Protein AF-A0A803MCP6-F1 (afdb_monomer)

pLDDT: mean 71.34, std 15.62, range [31.27, 94.31]

Radius of gyration: 22.5 Å; Cα contacts (8 Å, |Δi|>4): 271; chains: 1; bounding box: 56×43×60 Å

Secondary structure (DSSP, 8-state):
----PPEEEEE---SS-HHHHHHHHHHHHHHHHH-TTEEEEEEE---TTS-HHHHHHHHHHHHHHHTTSSEEEEEPPPPSSPPPTT--HHHHHHHHHHHHHHHHHHHHHHHHHHHHHHHHHHHHHHH---EEEE-PPP----TT-PPP--S-TTGGGS-TTHHHHHTTTEEEES---HHHHHTSTT---EEE---HHHHHHHHHHTPPEEE---SHHHHHHHHIIIIIS--EEE----S--TTS--------

Structure (mmCIF, N/CA/C/O backbone):
data_AF-A0A803MCP6-F1
#
_entry.id   AF-A0A803MCP6-F1
#
loop_
_atom_site.group_PDB
_atom_site.id
_atom_site.type_symbol
_atom_site.label_atom_id
_atom_site.label_alt_id
_atom_site.label_comp_id
_atom_site.label_asym_id
_atom_site.label_entity_id
_atom_site.label_seq_id
_atom_site.pdbx_PDB_ins_code
_atom_site.Cartn_x
_atom_site.Cartn_y
_atom_site.Cartn_z
_atom_site.occupancy
_atom_site.B_iso_or_equiv
_atom_site.auth_seq_id
_atom_site.auth_comp_id
_atom_site.auth_asym_id
_atom_site.auth_atom_id
_atom_site.pdbx_PDB_model_num
ATOM 1 N N . MET A 1 1 ? 5.406 26.349 4.931 1.00 31.27 1 MET A N 1
ATOM 2 C CA . MET A 1 1 ? 6.592 25.899 4.172 1.00 31.27 1 MET A CA 1
ATOM 3 C C . MET A 1 1 ? 6.081 25.165 2.944 1.00 31.27 1 MET A C 1
ATOM 5 O O . MET A 1 1 ? 5.258 24.275 3.104 1.00 31.27 1 MET A O 1
ATOM 9 N N . SER A 1 2 ? 6.423 25.624 1.739 1.00 32.69 2 SER A N 1
ATOM 10 C CA . SER A 1 2 ? 5.926 25.041 0.487 1.00 32.69 2 SER A CA 1
ATOM 11 C C . SER A 1 2 ? 6.489 23.633 0.316 1.00 32.69 2 SER A C 1
ATOM 13 O O . SER A 1 2 ? 7.705 23.465 0.298 1.00 32.69 2 SER A O 1
ATOM 15 N N . ASN A 1 3 ? 5.613 22.638 0.205 1.00 35.81 3 ASN A N 1
ATOM 16 C CA . ASN A 1 3 ? 5.977 21.271 -0.144 1.00 35.81 3 ASN A CA 1
ATOM 17 C C . ASN A 1 3 ? 6.466 21.283 -1.602 1.00 35.81 3 ASN A C 1
ATOM 19 O O . ASN A 1 3 ? 5.652 21.318 -2.525 1.00 35.81 3 ASN A O 1
ATOM 23 N N . THR A 1 4 ? 7.774 21.421 -1.831 1.00 44.38 4 THR A N 1
ATOM 24 C CA . THR A 1 4 ? 8.299 21.597 -3.189 1.00 44.38 4 THR A CA 1
ATOM 25 C C . THR A 1 4 ? 8.297 20.252 -3.899 1.00 44.38 4 THR A C 1
ATOM 27 O O . THR A 1 4 ? 9.180 19.424 -3.695 1.00 44.38 4 THR A O 1
ATOM 30 N N . GLN A 1 5 ? 7.260 20.031 -4.702 1.00 52.28 5 GLN A N 1
ATOM 31 C CA . GLN A 1 5 ? 7.050 18.816 -5.476 1.00 52.28 5 GLN A CA 1
ATOM 32 C C . GLN A 1 5 ? 8.266 18.563 -6.384 1.00 52.28 5 GLN A C 1
ATOM 34 O O . GLN A 1 5 ? 8.603 19.395 -7.227 1.00 52.28 5 GLN A O 1
ATOM 39 N N . VAL A 1 6 ? 8.954 17.439 -6.179 1.00 64.75 6 VAL A N 1
ATOM 40 C CA . VAL A 1 6 ? 10.065 17.001 -7.032 1.00 64.75 6 VAL A CA 1
ATOM 41 C C . VAL A 1 6 ? 9.461 16.321 -8.257 1.00 64.75 6 VAL A C 1
ATOM 43 O O . VAL A 1 6 ? 8.682 15.381 -8.118 1.00 64.75 6 VAL A O 1
ATOM 46 N N . ALA A 1 7 ? 9.782 16.808 -9.453 1.00 69.19 7 ALA A N 1
ATOM 47 C CA . ALA A 1 7 ? 9.384 16.161 -10.697 1.00 69.19 7 ALA A CA 1
ATOM 48 C C . ALA A 1 7 ? 10.313 14.969 -10.976 1.00 69.19 7 ALA A C 1
ATOM 50 O O . ALA A 1 7 ? 11.535 15.122 -10.925 1.00 69.19 7 ALA A O 1
ATOM 51 N N . GLU A 1 8 ? 9.746 13.802 -11.289 1.00 77.38 8 GLU A N 1
ATOM 52 C CA . GLU A 1 8 ? 10.512 12.625 -11.710 1.00 77.38 8 GLU A CA 1
ATOM 53 C C . GLU A 1 8 ? 10.524 12.533 -13.241 1.00 77.38 8 GLU A C 1
ATOM 55 O O . GLU A 1 8 ? 9.480 12.431 -13.885 1.00 77.38 8 GLU A O 1
ATOM 60 N N . LEU A 1 9 ? 11.720 12.590 -13.827 1.00 81.38 9 LEU A N 1
ATOM 61 C CA . LEU A 1 9 ? 11.945 12.454 -15.263 1.00 81.38 9 LEU A CA 1
ATOM 62 C C . LEU A 1 9 ? 12.390 11.022 -15.575 1.00 81.38 9 LEU A C 1
ATOM 64 O O . LEU A 1 9 ? 13.305 10.508 -14.930 1.00 81.38 9 LEU A O 1
ATOM 68 N N . VAL A 1 10 ? 11.767 10.374 -16.560 1.00 78.44 10 VAL A N 1
ATOM 69 C CA . VAL A 1 10 ? 12.070 8.977 -16.904 1.00 78.44 10 VAL A CA 1
ATOM 70 C C . VAL A 1 10 ? 12.882 8.932 -18.191 1.00 78.44 10 VAL A C 1
ATOM 72 O O . VAL A 1 10 ? 12.411 9.332 -19.247 1.00 78.44 10 VAL A O 1
ATOM 75 N N . PHE A 1 11 ? 14.106 8.425 -18.111 1.00 81.44 11 PHE A N 1
ATOM 76 C CA . PHE A 1 11 ? 14.970 8.192 -19.261 1.00 81.44 11 PHE A CA 1
ATOM 77 C C . PHE A 1 11 ? 14.861 6.738 -19.708 1.00 81.44 11 PHE A C 1
ATOM 79 O O . PHE A 1 11 ? 15.078 5.817 -18.921 1.00 81.44 11 PHE A O 1
ATOM 86 N N . VAL A 1 12 ? 14.595 6.541 -20.999 1.00 74.12 12 VAL A N 1
ATOM 87 C CA . VAL A 1 12 ? 14.625 5.228 -21.656 1.00 74.12 12 VAL A CA 1
ATOM 88 C C . VAL A 1 12 ? 15.742 5.243 -22.703 1.00 74.12 12 VAL A C 1
ATOM 90 O O . VAL A 1 12 ? 15.483 5.501 -23.880 1.00 74.12 12 VAL A O 1
ATOM 93 N N . PRO A 1 13 ? 17.012 5.061 -22.295 1.00 70.56 13 PRO A N 1
ATOM 94 C CA . PRO A 1 13 ? 18.119 5.015 -23.238 1.00 70.56 13 PRO A CA 1
ATOM 95 C C . PRO A 1 13 ? 17.922 3.859 -24.222 1.00 70.56 13 PRO A C 1
ATOM 97 O O . PRO A 1 13 ? 17.575 2.742 -23.834 1.00 70.56 13 PRO A O 1
ATOM 100 N N . ALA A 1 14 ? 18.150 4.131 -25.508 1.00 62.38 14 ALA A N 1
ATOM 101 C CA . ALA A 1 14 ? 18.046 3.111 -26.540 1.00 62.38 14 ALA A CA 1
ATOM 102 C C . ALA A 1 14 ? 19.015 1.944 -26.247 1.00 62.38 14 ALA A C 1
ATOM 104 O O . ALA A 1 14 ? 20.159 2.189 -25.856 1.00 62.38 14 ALA A O 1
ATOM 105 N N . PRO A 1 15 ? 18.598 0.685 -26.474 1.00 55.12 15 PRO A N 1
ATOM 106 C CA . PRO A 1 15 ? 19.362 -0.506 -26.091 1.00 55.12 15 PRO A CA 1
ATOM 107 C C . PRO A 1 15 ? 20.624 -0.746 -26.941 1.00 55.12 15 PRO A C 1
ATOM 109 O O . PRO A 1 15 ? 21.369 -1.694 -26.697 1.00 55.12 15 PRO A O 1
ATOM 112 N N . SER A 1 16 ? 20.884 0.087 -27.949 1.00 50.72 16 SER A N 1
ATOM 113 C CA . SER A 1 16 ? 22.040 -0.035 -28.835 1.00 50.72 16 SER A CA 1
ATOM 114 C C . SER A 1 16 ? 23.303 0.555 -28.206 1.00 50.72 16 SER A C 1
ATOM 116 O O . SER A 1 16 ? 23.534 1.753 -28.292 1.00 50.72 16 SER A O 1
ATOM 118 N N . PHE A 1 17 ? 24.145 -0.327 -27.659 1.00 54.09 17 PHE A N 1
ATOM 119 C CA . PHE A 1 17 ? 25.542 -0.100 -27.266 1.00 54.09 17 PHE A CA 1
ATOM 120 C C . PHE A 1 17 ? 25.795 1.000 -26.207 1.00 54.09 17 PHE A C 1
ATOM 122 O O . PHE A 1 17 ? 25.030 1.935 -25.986 1.00 54.09 17 PHE A O 1
ATOM 129 N N . LEU A 1 18 ? 26.939 0.893 -25.522 1.00 59.78 18 LEU A N 1
ATOM 130 C CA . LEU A 1 18 ? 27.394 1.823 -24.471 1.00 59.78 18 LEU A CA 1
ATOM 131 C C . LEU A 1 18 ? 27.390 3.309 -24.891 1.00 59.78 18 LEU A C 1
ATOM 133 O O . LEU A 1 18 ? 27.394 4.189 -24.026 1.00 59.78 18 LEU A O 1
ATOM 137 N N . SER A 1 19 ? 27.362 3.587 -26.199 1.00 58.16 19 SER A N 1
ATOM 138 C CA . SER A 1 19 ? 27.398 4.921 -26.801 1.00 58.16 19 SER A CA 1
ATOM 139 C C . SER A 1 19 ? 26.243 5.831 -26.389 1.00 58.16 19 SER A C 1
ATOM 141 O O . SER A 1 19 ? 26.438 7.041 -26.362 1.00 58.16 19 SER A O 1
ATOM 143 N N . HIS A 1 20 ? 25.068 5.295 -26.046 1.00 62.84 20 HIS A N 1
ATOM 144 C CA . HIS A 1 20 ? 23.921 6.115 -25.625 1.00 62.84 20 HIS A CA 1
ATOM 145 C C . HIS A 1 20 ? 23.676 6.089 -24.115 1.00 62.84 20 HIS A C 1
ATOM 147 O O . HIS A 1 20 ? 23.097 7.026 -23.568 1.00 62.84 20 HIS A O 1
ATOM 153 N N . PHE A 1 21 ? 24.172 5.062 -23.426 1.00 72.56 21 PHE A N 1
ATOM 154 C CA . PHE A 1 21 ? 23.954 4.893 -21.993 1.00 72.56 21 PHE A CA 1
ATOM 155 C C . PHE A 1 21 ? 24.803 5.853 -21.148 1.00 72.56 21 PHE A C 1
ATOM 157 O O . PHE A 1 21 ? 24.283 6.532 -20.264 1.00 72.56 21 PHE A O 1
ATOM 164 N N . VAL A 1 22 ? 26.103 5.968 -21.449 1.00 74.06 22 VAL A N 1
ATOM 165 C CA . VAL A 1 22 ? 27.006 6.861 -20.699 1.00 74.06 22 VAL A CA 1
ATOM 166 C C . VAL A 1 22 ? 26.590 8.332 -20.830 1.00 74.06 22 VAL A C 1
ATOM 168 O O . VAL A 1 22 ? 26.474 8.993 -19.797 1.00 74.06 22 VAL A O 1
ATOM 171 N N . PRO A 1 23 ? 26.280 8.861 -22.033 1.00 73.56 23 PRO A N 1
ATOM 172 C CA . PRO A 1 23 ? 25.795 10.234 -22.154 1.00 73.56 23 PRO A CA 1
ATOM 173 C C . PRO A 1 23 ? 24.470 10.479 -21.427 1.00 73.56 23 PRO A C 1
ATOM 175 O O . PRO A 1 23 ? 24.303 11.545 -20.840 1.00 73.56 23 PRO A O 1
ATOM 178 N N . ALA A 1 24 ? 23.549 9.507 -21.419 1.00 72.50 24 ALA A N 1
ATOM 179 C CA . ALA A 1 24 ? 22.290 9.625 -20.685 1.00 72.50 24 ALA A CA 1
ATOM 180 C C . ALA A 1 24 ? 22.524 9.755 -19.171 1.00 72.50 24 ALA A C 1
ATOM 182 O O . ALA A 1 24 ? 21.916 10.612 -18.532 1.00 72.50 24 ALA A O 1
ATOM 183 N N . ILE A 1 25 ? 23.452 8.971 -18.607 1.00 79.12 25 ILE A N 1
ATOM 184 C CA . ILE A 1 25 ? 23.844 9.081 -17.194 1.00 79.12 25 ILE A CA 1
ATOM 185 C C . ILE A 1 25 ? 24.500 10.432 -16.902 1.00 79.12 25 ILE A C 1
ATOM 187 O O . ILE A 1 25 ? 24.134 11.086 -15.928 1.00 79.12 25 ILE A O 1
ATOM 191 N N . GLU A 1 26 ? 25.463 10.868 -17.716 1.00 80.38 26 GLU A N 1
ATOM 192 C CA . GLU A 1 26 ? 26.162 12.137 -17.473 1.00 80.38 26 GLU A CA 1
ATOM 193 C C . GLU A 1 26 ? 25.218 13.339 -17.603 1.00 80.38 26 GLU A C 1
ATOM 195 O O . GLU A 1 26 ? 25.256 14.258 -16.781 1.00 80.38 26 GLU A O 1
ATOM 200 N N . LEU A 1 27 ? 24.283 13.299 -18.555 1.00 77.19 27 LEU A N 1
ATOM 201 C CA . LEU A 1 27 ? 23.211 14.285 -18.643 1.00 77.19 27 LEU A CA 1
ATOM 202 C C . LEU A 1 27 ? 22.312 14.244 -17.400 1.00 77.19 27 LEU A C 1
ATOM 204 O O . LEU A 1 27 ? 22.015 15.294 -16.828 1.00 77.19 27 LEU A O 1
ATOM 208 N N . ALA A 1 28 ? 21.916 13.054 -16.944 1.00 78.06 28 ALA A N 1
ATOM 209 C CA . ALA A 1 28 ? 21.084 12.905 -15.758 1.00 78.06 28 ALA A CA 1
ATOM 210 C C . ALA A 1 28 ? 21.774 13.446 -14.491 1.00 78.06 28 ALA A C 1
ATOM 212 O O . ALA A 1 28 ? 21.157 14.162 -13.695 1.00 78.06 28 ALA A O 1
ATOM 213 N N . LYS A 1 29 ? 23.081 13.200 -14.334 1.00 81.94 29 LYS A N 1
ATOM 214 C CA . LYS A 1 29 ? 23.905 13.788 -13.265 1.00 81.94 29 LYS A CA 1
ATOM 215 C C . LYS A 1 29 ? 23.933 15.313 -13.348 1.00 81.94 29 LYS A C 1
ATOM 217 O O . LYS A 1 29 ? 23.787 15.987 -12.332 1.00 81.94 29 LYS A O 1
ATOM 222 N N . LEU A 1 30 ? 24.090 15.882 -14.545 1.00 78.62 30 LEU A N 1
ATOM 223 C CA . LEU A 1 30 ? 24.097 17.336 -14.730 1.00 78.62 30 LEU A CA 1
ATOM 224 C C . LEU A 1 30 ? 22.740 17.972 -14.406 1.00 78.62 30 LEU A C 1
ATOM 226 O O . LEU A 1 30 ? 22.707 19.002 -13.731 1.00 78.62 30 LEU A O 1
ATOM 230 N N . ILE A 1 31 ? 21.634 17.373 -14.859 1.00 76.44 31 ILE A N 1
ATOM 231 C CA . ILE A 1 31 ? 20.274 17.869 -14.593 1.00 76.44 31 ILE A CA 1
ATOM 232 C C . ILE A 1 31 ? 19.984 17.825 -13.095 1.00 76.44 31 ILE A C 1
ATOM 234 O O . ILE A 1 31 ? 19.593 18.842 -12.520 1.00 76.44 31 ILE A O 1
ATOM 238 N N . THR A 1 32 ? 20.231 16.682 -12.449 1.00 82.44 32 THR A N 1
ATOM 239 C CA . THR A 1 32 ? 20.016 16.543 -11.005 1.00 82.44 32 THR A CA 1
ATOM 240 C C . THR A 1 32 ? 20.917 17.511 -10.235 1.00 82.44 32 THR A C 1
ATOM 242 O O . THR A 1 32 ? 20.424 18.245 -9.383 1.00 82.44 32 THR A O 1
ATOM 245 N N . LYS A 1 33 ? 22.201 17.659 -10.585 1.00 83.00 33 LYS A N 1
ATOM 246 C CA . LYS A 1 33 ? 23.100 18.634 -9.937 1.00 83.00 33 LYS A CA 1
ATOM 247 C C . LYS A 1 33 ? 22.626 20.088 -10.074 1.00 83.00 33 LYS A C 1
ATOM 249 O O . LYS A 1 33 ? 22.789 20.863 -9.135 1.00 83.00 33 LYS A O 1
ATOM 254 N N . ARG A 1 34 ? 22.060 20.469 -11.224 1.00 78.75 34 ARG A N 1
ATOM 255 C CA . ARG A 1 34 ? 21.612 21.847 -11.504 1.00 78.75 34 ARG A CA 1
ATOM 256 C C . ARG A 1 34 ? 20.235 22.174 -10.939 1.00 78.75 34 ARG A C 1
ATOM 258 O O . ARG A 1 34 ? 19.972 23.341 -10.668 1.00 78.75 34 ARG A O 1
ATOM 265 N N . ASN A 1 35 ? 19.366 21.181 -10.774 1.00 77.94 35 ASN A N 1
ATOM 266 C CA . ASN A 1 35 ? 18.010 21.392 -10.288 1.00 77.94 35 ASN A CA 1
ATOM 267 C C . ASN A 1 35 ? 17.689 20.435 -9.137 1.00 77.94 35 ASN A C 1
ATOM 269 O O . ASN A 1 35 ? 17.590 19.224 -9.327 1.00 77.94 35 ASN A O 1
ATOM 273 N N . GLN A 1 36 ? 17.500 20.994 -7.940 1.00 78.88 36 GLN A N 1
ATOM 274 C CA . GLN A 1 36 ? 17.170 20.237 -6.727 1.00 78.88 36 GLN A CA 1
ATOM 275 C C . GLN A 1 36 ? 15.739 19.673 -6.737 1.00 78.88 36 GLN A C 1
ATOM 277 O O . GLN A 1 36 ? 15.436 18.776 -5.960 1.00 78.88 36 GLN A O 1
ATOM 282 N N . HIS A 1 37 ? 14.877 20.153 -7.637 1.00 75.81 37 HIS A N 1
ATOM 283 C CA . HIS A 1 37 ? 13.485 19.717 -7.769 1.00 75.81 37 HIS A CA 1
ATOM 284 C C . HIS A 1 37 ? 13.277 18.670 -8.865 1.00 75.81 37 HIS A C 1
ATOM 286 O O . HIS A 1 37 ? 12.136 18.396 -9.225 1.00 75.81 37 HIS A O 1
ATOM 292 N N . ILE A 1 38 ? 14.351 18.093 -9.410 1.00 77.75 38 ILE A N 1
ATOM 293 C CA . ILE A 1 38 ? 14.264 17.014 -10.396 1.00 77.75 38 ILE A CA 1
ATOM 294 C C . ILE A 1 38 ? 14.957 15.767 -9.843 1.00 77.75 38 ILE A C 1
ATOM 296 O O . ILE A 1 38 ? 16.125 15.822 -9.439 1.00 77.75 38 ILE A O 1
ATOM 300 N N . SER A 1 39 ? 14.238 14.648 -9.842 1.00 83.62 39 SER A N 1
ATOM 301 C CA . SER A 1 39 ? 14.798 13.299 -9.750 1.00 83.62 39 SER A CA 1
ATOM 302 C C . SER A 1 39 ? 14.724 12.630 -11.120 1.00 83.62 39 SER A C 1
ATOM 304 O O . SER A 1 39 ? 13.922 13.016 -11.972 1.00 83.62 39 SER A O 1
ATOM 306 N N . ILE A 1 40 ? 15.598 11.656 -11.365 1.00 83.12 40 ILE A N 1
ATOM 307 C CA . ILE A 1 40 ? 15.632 10.945 -12.644 1.00 83.12 40 ILE A CA 1
ATOM 308 C C . ILE A 1 40 ? 15.605 9.439 -12.398 1.00 83.12 40 ILE A C 1
ATOM 310 O O . ILE A 1 40 ? 16.383 8.917 -11.597 1.00 83.12 40 ILE A O 1
ATOM 314 N N . LEU A 1 41 ? 14.719 8.749 -13.114 1.00 83.88 41 LEU A N 1
ATOM 315 C CA . LEU A 1 41 ? 14.692 7.297 -13.242 1.00 83.88 41 LEU A CA 1
ATOM 316 C C . LEU A 1 41 ? 15.264 6.911 -14.606 1.00 83.88 41 LEU A C 1
ATOM 318 O O . LEU A 1 41 ? 14.756 7.358 -15.627 1.00 83.88 41 LEU A O 1
ATOM 322 N N . ILE A 1 42 ? 16.273 6.048 -14.641 1.00 84.19 42 ILE A N 1
ATOM 323 C CA . ILE A 1 42 ? 16.796 5.470 -15.881 1.00 84.19 42 ILE A CA 1
ATOM 324 C C . ILE A 1 42 ? 16.309 4.021 -15.984 1.00 84.19 42 ILE A C 1
ATOM 326 O O . ILE A 1 42 ? 16.652 3.184 -15.145 1.00 84.19 42 ILE A O 1
ATOM 330 N N . LEU A 1 43 ? 15.508 3.720 -17.010 1.00 82.12 43 LEU A N 1
ATOM 331 C CA . LEU A 1 43 ? 15.074 2.357 -17.311 1.00 82.12 43 LEU A CA 1
ATOM 332 C C . LEU A 1 43 ? 16.165 1.622 -18.091 1.00 82.12 43 LEU A C 1
ATOM 334 O O . LEU A 1 43 ? 16.605 2.075 -19.146 1.00 82.12 43 LEU A O 1
ATOM 338 N N . ILE A 1 44 ? 16.586 0.470 -17.581 1.00 79.50 44 ILE A N 1
ATOM 339 C CA . ILE A 1 44 ? 17.564 -0.395 -18.235 1.00 79.50 44 ILE A CA 1
ATOM 340 C C . ILE A 1 44 ? 16.791 -1.505 -18.942 1.00 79.50 44 ILE A C 1
ATOM 342 O O . ILE A 1 44 ? 16.163 -2.35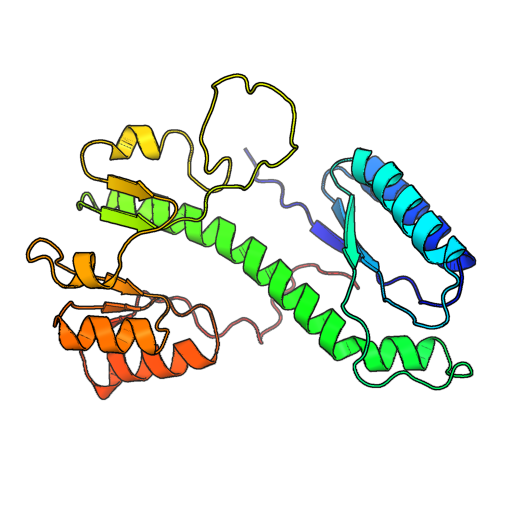0 -18.303 1.00 79.50 44 ILE A O 1
ATOM 346 N N . LEU A 1 45 ? 16.823 -1.486 -20.271 1.00 74.94 45 LEU A N 1
ATOM 347 C CA . LEU A 1 45 ? 16.246 -2.539 -21.100 1.00 74.94 45 LEU A CA 1
ATOM 348 C C . LEU A 1 45 ? 17.232 -3.708 -21.159 1.00 74.94 45 LEU A C 1
ATOM 350 O O . LEU A 1 45 ? 18.360 -3.534 -21.629 1.00 74.94 45 LEU A O 1
ATOM 354 N N . ASP A 1 46 ? 16.829 -4.889 -20.687 1.00 67.50 46 ASP A N 1
ATOM 355 C CA . ASP A 1 46 ? 17.662 -6.079 -20.846 1.00 67.50 46 ASP A CA 1
ATOM 356 C C . ASP A 1 46 ? 17.632 -6.528 -22.315 1.00 67.50 46 ASP A C 1
ATOM 358 O O . ASP A 1 46 ? 16.569 -6.795 -22.880 1.00 67.50 46 ASP A O 1
ATOM 362 N N . ASN A 1 47 ? 18.805 -6.577 -22.949 1.00 62.66 47 ASN A N 1
ATOM 363 C CA . ASN A 1 47 ? 18.965 -7.053 -24.317 1.00 62.66 47 ASN A CA 1
ATOM 364 C C . ASN A 1 47 ? 19.836 -8.321 -24.303 1.00 62.66 47 ASN A C 1
ATOM 366 O O . ASN A 1 47 ? 20.990 -8.252 -23.865 1.00 62.66 47 ASN A O 1
ATOM 370 N N . PRO A 1 48 ? 19.334 -9.468 -24.798 1.00 53.44 48 PRO A N 1
ATOM 371 C CA . PRO A 1 48 ? 20.085 -10.725 -24.850 1.00 53.44 48 PRO A CA 1
ATOM 372 C C . PRO A 1 48 ? 21.380 -10.661 -25.667 1.00 53.44 48 PRO A C 1
ATOM 374 O O . PRO A 1 48 ? 22.270 -11.474 -25.437 1.00 53.44 48 PRO A O 1
ATOM 377 N N . THR A 1 49 ? 21.527 -9.709 -26.596 1.00 53.22 49 THR A N 1
ATOM 378 C CA . THR A 1 49 ? 22.766 -9.552 -27.378 1.00 53.22 49 THR A CA 1
ATOM 379 C C . THR A 1 49 ? 23.853 -8.766 -26.639 1.00 53.22 49 THR A C 1
ATOM 381 O O . THR A 1 49 ? 24.951 -8.590 -27.170 1.00 53.22 49 THR A O 1
ATOM 384 N N . ASN A 1 50 ? 23.578 -8.262 -25.431 1.00 56.56 50 ASN A N 1
ATOM 385 C CA . ASN A 1 50 ? 24.570 -7.545 -24.639 1.00 56.56 50 ASN A CA 1
ATOM 386 C C . ASN A 1 50 ? 25.632 -8.517 -24.122 1.00 56.56 50 ASN A C 1
ATOM 388 O O . ASN A 1 50 ? 25.337 -9.443 -23.368 1.00 56.56 50 ASN A O 1
ATOM 392 N N . SER A 1 51 ? 26.891 -8.271 -24.491 1.00 57.72 51 SER A N 1
ATOM 393 C CA . SER A 1 51 ? 28.021 -9.020 -23.940 1.00 57.72 51 SER A CA 1
ATOM 394 C C . SER A 1 51 ? 28.063 -8.900 -22.409 1.00 57.72 51 SER A C 1
ATOM 396 O O . SER A 1 51 ? 27.654 -7.882 -21.842 1.00 57.72 51 SER A O 1
ATOM 398 N N . HIS A 1 52 ? 28.616 -9.909 -21.733 1.00 59.81 52 HIS A N 1
ATOM 399 C CA . HIS A 1 52 ? 28.772 -9.921 -20.272 1.00 59.81 52 HIS A CA 1
ATOM 400 C C . HIS A 1 52 ? 29.501 -8.666 -19.741 1.00 59.81 52 HIS A C 1
ATOM 402 O O . HIS A 1 52 ? 29.178 -8.156 -18.669 1.00 59.81 52 HIS A O 1
ATOM 408 N N . ASN A 1 53 ? 30.421 -8.113 -20.540 1.00 60.19 53 ASN A N 1
ATOM 409 C CA . ASN A 1 53 ? 31.162 -6.887 -20.236 1.00 60.19 53 ASN A CA 1
ATOM 410 C C . ASN A 1 53 ? 30.272 -5.635 -20.262 1.00 60.19 53 ASN A C 1
ATOM 412 O O . ASN A 1 53 ? 30.492 -4.695 -19.504 1.00 60.19 53 ASN A O 1
ATOM 416 N N . THR A 1 54 ? 29.250 -5.615 -21.119 1.00 62.16 54 THR A N 1
ATOM 417 C CA . THR A 1 54 ? 28.310 -4.495 -21.238 1.00 62.16 54 THR A CA 1
ATOM 418 C C . THR A 1 54 ? 27.379 -4.428 -20.029 1.00 62.16 54 THR A C 1
ATOM 420 O O . THR A 1 54 ? 27.177 -3.341 -19.495 1.00 62.16 54 THR A O 1
ATOM 423 N N . LYS A 1 55 ? 26.864 -5.574 -19.557 1.00 67.44 55 LYS A N 1
ATOM 424 C CA . LYS A 1 55 ? 26.021 -5.637 -18.348 1.00 67.44 55 LYS A CA 1
ATOM 425 C C . LYS A 1 55 ? 26.789 -5.188 -17.101 1.00 67.44 55 LYS A C 1
ATOM 427 O O . LYS A 1 55 ? 26.342 -4.272 -16.419 1.00 67.44 55 LYS A O 1
ATOM 432 N N . ALA A 1 56 ? 27.987 -5.734 -16.881 1.00 71.38 56 ALA A N 1
ATOM 433 C CA . ALA A 1 56 ? 28.837 -5.360 -15.747 1.00 71.38 56 ALA A CA 1
ATOM 434 C C . ALA A 1 56 ? 29.222 -3.867 -15.758 1.00 71.38 56 ALA A C 1
ATOM 436 O O . ALA A 1 56 ? 29.257 -3.212 -14.717 1.00 71.38 56 ALA A O 1
ATOM 437 N N . PHE A 1 57 ? 29.473 -3.295 -16.941 1.00 71.94 57 PHE A N 1
ATOM 438 C CA . PHE A 1 57 ? 29.754 -1.866 -17.073 1.00 71.94 57 PHE A CA 1
ATOM 439 C C . PHE A 1 57 ? 28.531 -0.996 -16.746 1.00 71.94 57 PHE A C 1
ATOM 441 O O . PHE A 1 57 ? 28.660 0.013 -16.053 1.00 71.94 57 PHE A O 1
ATOM 448 N N . VAL A 1 58 ? 27.345 -1.376 -17.236 1.00 70.69 58 VAL A N 1
ATOM 449 C CA . VAL A 1 58 ? 26.080 -0.690 -16.931 1.00 70.69 58 VAL A CA 1
ATOM 450 C C . VAL A 1 58 ? 25.805 -0.715 -15.428 1.00 70.69 58 VAL A C 1
ATOM 452 O O . VAL A 1 58 ? 25.488 0.328 -14.858 1.00 70.69 58 VAL A O 1
ATOM 455 N N . GLU A 1 59 ? 25.993 -1.862 -14.776 1.00 74.00 59 GLU A N 1
ATOM 456 C CA . GLU A 1 59 ? 25.850 -2.004 -13.324 1.00 74.00 59 GLU A CA 1
ATOM 457 C C . GLU A 1 59 ? 26.844 -1.116 -12.569 1.00 74.00 59 GLU A C 1
ATOM 459 O O . GLU A 1 59 ? 26.425 -0.318 -11.733 1.00 74.00 59 GLU A O 1
ATOM 464 N N . SER A 1 60 ? 28.135 -1.155 -12.924 1.00 78.00 60 SER A N 1
ATOM 465 C CA . SER A 1 60 ? 29.165 -0.291 -12.326 1.00 78.00 60 SER A CA 1
ATOM 466 C C . SER A 1 60 ? 28.810 1.193 -12.444 1.00 78.00 60 SER A C 1
ATOM 468 O O . SER A 1 60 ? 28.856 1.921 -11.452 1.00 78.00 60 SER A O 1
ATOM 470 N N . LYS A 1 61 ? 28.390 1.650 -13.630 1.00 71.56 61 LYS A N 1
ATOM 471 C CA . LYS A 1 61 ? 27.991 3.049 -13.834 1.00 71.56 61 LYS A CA 1
ATOM 472 C C . LYS A 1 61 ? 26.706 3.420 -13.108 1.00 71.56 61 LYS A C 1
ATOM 474 O O . LYS A 1 61 ? 26.574 4.570 -12.693 1.00 71.56 61 LYS A O 1
ATOM 479 N N . SER A 1 62 ? 25.787 2.474 -12.943 1.00 72.06 62 SER A N 1
ATOM 480 C CA . SER A 1 62 ? 24.556 2.682 -12.180 1.00 72.06 62 SER A CA 1
ATOM 481 C C . SER A 1 62 ? 24.865 2.859 -10.693 1.00 72.06 62 SER A C 1
ATOM 483 O O . SER A 1 62 ? 24.402 3.822 -10.090 1.00 72.06 62 SER A O 1
ATOM 485 N N . VAL A 1 63 ? 25.732 2.010 -10.127 1.00 74.81 63 VAL A N 1
ATOM 486 C CA . VAL A 1 63 ? 26.197 2.114 -8.733 1.00 74.81 63 VAL A CA 1
ATOM 487 C C . VAL A 1 63 ? 26.921 3.441 -8.490 1.00 74.81 63 VAL A C 1
ATOM 489 O O . VAL A 1 63 ? 26.554 4.180 -7.573 1.00 74.81 63 VAL A O 1
ATOM 492 N N . ASP A 1 64 ? 27.876 3.799 -9.357 1.00 72.81 64 ASP A N 1
ATOM 493 C CA . ASP A 1 64 ? 28.601 5.076 -9.279 1.00 72.81 64 ASP A CA 1
ATOM 494 C C . ASP A 1 64 ? 27.644 6.272 -9.285 1.00 72.81 64 ASP A C 1
ATOM 496 O O . ASP A 1 64 ? 27.864 7.265 -8.593 1.00 72.81 64 ASP A O 1
ATOM 500 N N . ALA A 1 65 ? 26.584 6.213 -10.090 1.00 66.31 65 ALA A N 1
ATOM 501 C CA . ALA A 1 65 ? 25.675 7.329 -10.284 1.00 66.31 65 ALA A CA 1
ATOM 502 C C . ALA A 1 65 ? 24.561 7.387 -9.219 1.00 66.31 65 ALA A C 1
ATOM 504 O O . ALA A 1 65 ? 24.139 8.482 -8.848 1.00 66.31 65 ALA A O 1
ATOM 505 N N . SER A 1 66 ? 24.142 6.253 -8.649 1.00 66.31 66 SER A N 1
ATOM 506 C CA . SER A 1 66 ? 23.204 6.201 -7.516 1.00 66.31 66 SER A CA 1
ATOM 507 C C . SER A 1 66 ? 23.776 6.781 -6.220 1.00 66.31 66 SER A C 1
ATOM 509 O O . SER A 1 66 ? 23.005 7.210 -5.362 1.00 66.31 66 SER A O 1
ATOM 511 N N . SER A 1 67 ? 25.102 6.930 -6.112 1.00 64.12 67 SER A N 1
ATOM 512 C CA . SER A 1 67 ? 25.741 7.718 -5.041 1.00 64.12 67 SER A CA 1
ATOM 513 C C . SER A 1 67 ? 25.233 9.172 -4.958 1.00 64.12 67 SER A C 1
ATOM 515 O O . SER A 1 67 ? 25.374 9.816 -3.923 1.00 64.12 67 SER A O 1
ATOM 517 N N . HIS A 1 68 ? 24.607 9.692 -6.025 1.00 63.34 68 HIS A N 1
ATOM 518 C CA . HIS A 1 68 ? 24.066 11.053 -6.097 1.00 63.34 68 HIS A CA 1
ATOM 519 C C . HIS A 1 68 ? 22.626 11.195 -5.557 1.00 63.34 68 HIS A C 1
ATOM 521 O O . HIS A 1 68 ? 22.038 12.271 -5.677 1.00 63.34 68 HIS A O 1
ATOM 527 N N . GLY A 1 69 ? 22.037 10.146 -4.967 1.00 66.81 69 GLY A N 1
ATOM 528 C CA . GLY A 1 69 ? 20.790 10.169 -4.179 1.00 66.81 69 GLY A CA 1
ATOM 529 C C . GLY A 1 69 ? 19.480 10.447 -4.937 1.00 66.81 69 GLY A C 1
ATOM 530 O O . GLY A 1 69 ? 18.429 9.962 -4.536 1.00 66.81 69 GLY A O 1
ATOM 531 N N . ARG A 1 70 ? 19.516 11.191 -6.051 1.00 79.88 70 ARG A N 1
ATOM 532 C CA . ARG A 1 70 ? 18.344 11.570 -6.873 1.00 79.88 70 ARG A CA 1
ATOM 533 C C . ARG A 1 70 ? 18.297 10.894 -8.242 1.00 79.88 70 ARG A C 1
ATOM 535 O O . ARG A 1 70 ? 17.486 11.268 -9.089 1.00 79.88 70 ARG A O 1
ATOM 542 N N . LEU A 1 71 ? 19.161 9.904 -8.449 1.00 85.12 71 LEU A N 1
ATOM 543 C CA . LEU A 1 71 ? 19.226 9.100 -9.660 1.00 85.12 71 LEU A CA 1
ATOM 544 C C . LEU A 1 71 ? 18.933 7.636 -9.322 1.00 85.12 71 LEU A C 1
ATOM 546 O O . LEU A 1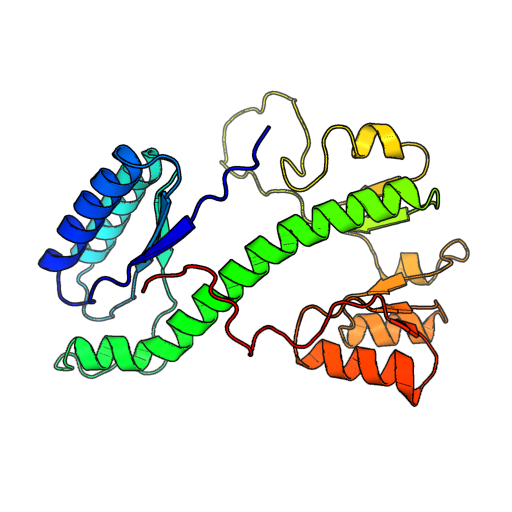 71 ? 19.686 7.000 -8.582 1.00 85.12 71 LEU A O 1
ATOM 550 N N . THR A 1 72 ? 17.831 7.116 -9.860 1.00 83.38 72 THR A N 1
ATOM 551 C CA . THR A 1 72 ? 17.397 5.724 -9.674 1.00 83.38 72 THR A CA 1
ATOM 552 C C . THR A 1 72 ? 17.533 4.955 -10.980 1.00 83.38 72 THR A C 1
ATOM 554 O O . THR A 1 72 ? 17.284 5.501 -12.052 1.00 83.38 72 THR A O 1
ATOM 557 N N . PHE A 1 73 ? 17.867 3.672 -10.890 1.00 82.56 73 PHE A N 1
ATOM 558 C CA . PHE A 1 73 ? 17.911 2.757 -12.026 1.00 82.56 73 PHE A CA 1
ATOM 559 C C . PHE A 1 73 ? 16.895 1.636 -11.817 1.00 82.56 73 PHE A C 1
ATOM 561 O O . PHE A 1 73 ? 16.745 1.144 -10.699 1.00 82.56 73 PHE A O 1
ATOM 568 N N . LEU A 1 74 ? 16.195 1.238 -12.880 1.00 81.56 74 LEU A N 1
ATOM 569 C CA . LEU A 1 74 ? 15.272 0.103 -12.857 1.00 81.56 74 LEU A CA 1
ATOM 570 C C . LEU A 1 74 ? 15.495 -0.772 -14.087 1.00 81.56 74 LEU A C 1
ATOM 572 O O . LEU A 1 74 ? 15.244 -0.343 -15.212 1.00 81.56 74 LEU A O 1
ATOM 576 N N . THR A 1 75 ? 15.940 -2.004 -13.861 1.00 82.06 75 THR A N 1
ATOM 577 C CA . THR A 1 75 ? 16.113 -3.001 -14.921 1.00 82.06 75 THR A CA 1
ATOM 578 C C . THR A 1 75 ? 14.790 -3.695 -15.207 1.00 82.06 75 THR A C 1
ATOM 580 O O . THR A 1 75 ? 14.153 -4.222 -14.295 1.00 82.06 75 THR A O 1
ATOM 583 N N . LEU A 1 76 ? 14.368 -3.683 -16.471 1.00 79.25 76 LEU A N 1
ATOM 584 C CA . LEU A 1 76 ? 13.175 -4.398 -16.914 1.00 79.25 76 LEU A CA 1
ATOM 585 C C . LEU A 1 76 ? 13.474 -5.891 -17.107 1.00 79.25 76 LEU A C 1
ATOM 587 O O . LEU A 1 76 ? 14.599 -6.245 -17.468 1.00 79.25 76 LEU A O 1
ATOM 591 N N . PRO A 1 77 ? 12.483 -6.774 -16.887 1.00 78.44 77 PRO A N 1
ATOM 592 C CA . PRO A 1 77 ? 12.652 -8.198 -17.143 1.00 78.44 77 PRO A CA 1
ATOM 593 C C . PRO A 1 77 ? 12.917 -8.471 -18.636 1.00 78.44 77 PRO A C 1
ATOM 595 O O . PRO A 1 77 ? 12.454 -7.705 -19.487 1.00 78.44 77 PRO A O 1
ATOM 598 N N . PRO A 1 78 ? 13.612 -9.574 -18.974 1.00 72.94 78 PRO A N 1
ATOM 599 C CA . PRO A 1 78 ? 13.839 -9.961 -20.362 1.00 72.94 78 PRO A CA 1
ATOM 600 C C . PRO A 1 78 ? 12.522 -10.197 -21.110 1.00 72.94 78 PRO A C 1
ATOM 602 O O . PRO A 1 78 ? 11.556 -10.719 -20.545 1.00 72.94 78 PRO A O 1
ATOM 605 N N . LEU A 1 79 ? 12.498 -9.881 -22.407 1.00 70.56 79 LEU A N 1
ATOM 606 C CA . LEU A 1 79 ? 11.368 -10.222 -23.273 1.00 70.56 79 LEU A CA 1
ATOM 607 C C . LEU A 1 79 ? 11.198 -11.746 -23.352 1.00 70.56 79 LEU A C 1
ATOM 609 O O . LEU A 1 79 ? 12.159 -12.480 -23.572 1.00 70.56 79 LEU A O 1
ATOM 613 N N . SER A 1 80 ? 9.956 -12.220 -23.228 1.00 68.19 80 SER A N 1
ATOM 614 C CA . SER A 1 80 ? 9.625 -13.652 -23.310 1.00 68.19 80 SER A CA 1
ATOM 615 C C . SER A 1 80 ? 9.876 -14.254 -24.699 1.00 68.19 80 SER A C 1
ATOM 617 O O . SER A 1 80 ? 10.067 -15.459 -24.823 1.00 68.19 80 SER A O 1
ATOM 619 N N . LEU A 1 81 ? 9.883 -13.417 -25.741 1.00 66.12 81 LEU A N 1
ATOM 620 C CA . LEU A 1 81 ? 10.278 -13.768 -27.102 1.00 66.12 81 LEU A CA 1
ATOM 621 C C . LEU A 1 81 ? 11.468 -12.890 -27.478 1.00 66.12 81 LEU A C 1
ATOM 623 O O . LEU A 1 81 ? 11.336 -11.669 -27.580 1.00 66.12 81 LEU A O 1
ATOM 627 N N . LEU A 1 82 ? 12.634 -13.512 -27.640 1.00 62.03 82 LEU A N 1
ATOM 628 C CA . LEU A 1 82 ? 13.847 -12.792 -28.004 1.00 62.03 82 LEU A CA 1
ATOM 629 C C . LEU A 1 82 ? 13.752 -12.386 -29.481 1.00 62.03 82 LEU A C 1
ATOM 631 O O . LEU A 1 82 ? 13.501 -13.250 -30.326 1.00 62.03 82 LEU A O 1
ATOM 635 N N . PRO A 1 83 ? 13.922 -11.095 -29.809 1.00 62.31 83 PRO A N 1
ATOM 636 C CA . PRO A 1 83 ? 14.019 -10.681 -31.197 1.00 62.31 83 PRO A CA 1
ATOM 637 C C . PRO A 1 83 ? 15.293 -11.260 -31.830 1.00 62.31 83 PRO A C 1
ATOM 639 O O . PRO A 1 83 ? 16.268 -11.553 -31.136 1.00 62.31 83 PRO A O 1
ATOM 642 N N . ASP A 1 84 ? 15.278 -11.416 -33.156 1.00 64.38 84 ASP A N 1
ATOM 643 C CA . ASP A 1 84 ? 16.466 -11.774 -33.938 1.00 64.38 84 ASP A CA 1
ATOM 644 C C . ASP A 1 84 ? 17.638 -10.841 -33.554 1.00 64.38 84 ASP A C 1
ATOM 646 O O . ASP A 1 84 ? 17.416 -9.636 -33.401 1.00 64.38 84 ASP A O 1
ATOM 650 N N . PRO A 1 85 ? 18.877 -11.338 -33.386 1.00 60.25 85 PRO A N 1
ATOM 651 C CA . PRO A 1 85 ? 20.048 -10.504 -33.093 1.00 60.25 85 PRO A CA 1
ATOM 652 C C . PRO A 1 85 ? 20.315 -9.382 -34.118 1.00 60.25 85 PRO A C 1
ATOM 654 O O . PRO A 1 85 ? 21.091 -8.472 -33.831 1.00 60.25 85 PRO A O 1
ATOM 657 N N . SER A 1 86 ? 19.672 -9.415 -35.289 1.00 62.75 86 SER A N 1
ATOM 658 C CA . SER A 1 86 ? 19.671 -8.349 -36.302 1.00 62.75 86 SER A CA 1
ATOM 659 C C . SER A 1 86 ? 18.546 -7.308 -36.148 1.00 62.75 86 SER A C 1
ATOM 661 O O . SER A 1 86 ? 18.445 -6.379 -36.954 1.00 62.75 86 SER A O 1
ATOM 663 N N . ALA A 1 87 ? 17.690 -7.434 -35.131 1.00 64.50 87 ALA A N 1
ATOM 664 C CA . ALA A 1 87 ? 16.558 -6.543 -34.916 1.00 64.50 87 ALA A CA 1
ATOM 665 C C . ALA A 1 87 ? 16.997 -5.093 -34.687 1.00 64.50 87 ALA A C 1
ATOM 667 O O . ALA A 1 87 ? 17.934 -4.797 -33.942 1.00 64.50 87 ALA A O 1
ATOM 668 N N . SER A 1 88 ? 16.269 -4.162 -35.308 1.00 69.38 88 SER A N 1
ATOM 669 C CA . SER A 1 88 ? 16.554 -2.741 -35.134 1.00 69.38 88 SER A CA 1
ATOM 670 C C . SER A 1 88 ? 16.341 -2.315 -33.671 1.00 69.38 88 SER A C 1
ATOM 672 O O . SER A 1 88 ? 15.386 -2.766 -33.031 1.00 69.38 88 SER A O 1
ATOM 674 N N . PRO A 1 89 ? 17.158 -1.392 -33.132 1.00 64.56 89 PRO A N 1
ATOM 675 C CA . PRO A 1 89 ? 16.975 -0.881 -31.771 1.00 64.56 89 PRO A CA 1
ATOM 676 C C . PRO A 1 89 ? 15.581 -0.292 -31.519 1.00 64.56 89 PRO A C 1
ATOM 678 O O . PRO A 1 89 ? 15.039 -0.428 -30.424 1.00 64.56 89 PRO A O 1
ATOM 681 N N . ASN A 1 90 ? 14.968 0.299 -32.549 1.00 68.44 90 ASN A N 1
ATOM 682 C CA . ASN A 1 90 ? 13.602 0.815 -32.488 1.00 68.44 90 ASN A CA 1
ATOM 683 C C . ASN A 1 90 ? 12.579 -0.304 -32.256 1.00 68.44 90 ASN A C 1
ATOM 685 O O . ASN A 1 90 ? 11.673 -0.136 -31.447 1.00 68.44 90 ASN A O 1
ATOM 689 N N . LEU A 1 91 ? 12.746 -1.461 -32.905 1.00 70.94 91 LEU A N 1
ATOM 690 C CA . LEU A 1 91 ? 11.876 -2.619 -32.695 1.00 70.94 91 LEU A CA 1
ATOM 691 C C . LEU A 1 91 ? 11.999 -3.165 -31.266 1.00 70.94 91 LEU A C 1
ATOM 693 O O . LEU A 1 91 ? 10.998 -3.539 -30.663 1.00 70.94 91 LEU A O 1
ATOM 697 N N . ILE A 1 92 ? 13.205 -3.156 -30.693 1.00 68.62 92 ILE A N 1
ATOM 698 C CA . ILE A 1 92 ? 13.429 -3.579 -29.302 1.00 68.62 92 ILE A CA 1
ATOM 699 C C . ILE A 1 92 ? 12.700 -2.641 -28.328 1.00 68.62 92 ILE A C 1
ATOM 701 O O . ILE A 1 92 ? 12.083 -3.114 -27.372 1.00 68.62 92 ILE A O 1
ATOM 705 N N . ILE A 1 93 ? 12.723 -1.326 -28.573 1.00 68.50 93 ILE A N 1
ATOM 706 C CA . ILE A 1 93 ? 11.973 -0.349 -27.767 1.00 68.50 93 ILE A CA 1
ATOM 707 C C . ILE A 1 93 ? 10.462 -0.572 -27.915 1.00 68.50 93 ILE A C 1
ATOM 709 O O . ILE A 1 93 ? 9.758 -0.620 -26.909 1.00 68.50 93 ILE A O 1
ATOM 713 N N . GLU A 1 94 ? 9.965 -0.755 -29.143 1.00 72.75 94 GLU A N 1
ATOM 714 C CA . GLU A 1 94 ? 8.548 -1.041 -29.420 1.00 72.75 94 GLU A CA 1
ATOM 715 C C . GLU A 1 94 ? 8.052 -2.284 -28.670 1.00 72.75 94 GLU A C 1
ATOM 717 O O . GLU A 1 94 ? 7.013 -2.233 -28.011 1.00 72.75 94 GLU A O 1
ATOM 722 N N . LEU A 1 95 ? 8.823 -3.375 -28.689 1.00 74.81 95 LEU A N 1
ATOM 723 C CA . LEU A 1 95 ? 8.490 -4.612 -27.976 1.00 74.81 95 LEU A CA 1
ATOM 724 C C . LEU A 1 95 ? 8.515 -4.449 -26.450 1.00 74.81 95 LEU A C 1
ATOM 726 O O . LEU A 1 95 ? 7.763 -5.122 -25.748 1.00 74.81 95 LEU A O 1
ATOM 730 N N . ASN A 1 96 ? 9.340 -3.539 -25.927 1.00 75.88 96 ASN A N 1
ATOM 731 C CA . ASN A 1 96 ? 9.412 -3.248 -24.496 1.00 75.88 96 ASN A CA 1
ATOM 732 C C . ASN A 1 96 ? 8.337 -2.265 -24.011 1.00 75.88 96 ASN A C 1
ATOM 734 O O . ASN A 1 96 ? 8.172 -2.122 -22.800 1.00 75.88 96 ASN A O 1
ATOM 738 N N . LYS A 1 97 ? 7.570 -1.611 -24.897 1.00 78.19 97 LYS A N 1
ATOM 739 C CA . LYS A 1 97 ? 6.537 -0.635 -24.497 1.00 78.19 97 LYS A CA 1
ATOM 740 C C . LYS A 1 97 ? 5.569 -1.144 -23.418 1.00 78.19 97 LYS A C 1
ATOM 742 O O . LYS A 1 97 ? 5.326 -0.383 -22.479 1.00 78.19 97 LYS A O 1
ATOM 747 N N . PRO A 1 98 ? 5.029 -2.381 -23.477 1.00 77.25 98 PRO A N 1
ATOM 748 C CA . PRO A 1 98 ? 4.140 -2.884 -22.429 1.00 77.25 98 PRO A CA 1
ATOM 749 C C . PRO A 1 98 ? 4.837 -2.986 -21.068 1.00 77.25 98 PRO A C 1
ATOM 751 O O . PRO A 1 98 ? 4.263 -2.586 -20.059 1.00 77.25 98 PRO A O 1
ATOM 754 N N . LEU A 1 99 ? 6.091 -3.451 -21.047 1.00 78.12 99 LEU A N 1
ATOM 755 C CA . LEU A 1 99 ? 6.895 -3.582 -19.829 1.00 78.12 99 LEU A CA 1
ATOM 756 C C . LEU A 1 99 ? 7.298 -2.216 -19.264 1.00 78.12 99 LEU A C 1
ATOM 758 O O . LEU A 1 99 ? 7.218 -2.011 -18.057 1.00 78.12 99 LEU A O 1
ATOM 762 N N . ILE A 1 100 ? 7.670 -1.263 -20.126 1.00 79.12 100 ILE A N 1
ATOM 763 C CA . ILE A 1 100 ? 7.950 0.129 -19.742 1.00 79.12 100 ILE A CA 1
ATOM 764 C C . ILE A 1 100 ? 6.707 0.743 -19.096 1.00 79.12 100 ILE A C 1
ATOM 766 O O . ILE A 1 100 ? 6.790 1.294 -17.999 1.00 79.12 100 ILE A O 1
ATOM 770 N N . LYS A 1 101 ? 5.544 0.610 -19.747 1.00 73.12 101 LYS A N 1
ATOM 771 C CA . LYS A 1 101 ? 4.277 1.119 -19.219 1.00 73.12 101 LYS A CA 1
ATOM 772 C C . LYS A 1 101 ? 3.960 0.488 -17.864 1.00 73.12 101 LYS A C 1
ATOM 774 O O . LYS A 1 101 ? 3.664 1.212 -16.924 1.00 73.12 101 LYS A O 1
ATOM 779 N N . GLN A 1 102 ? 4.078 -0.832 -17.746 1.00 72.88 102 GLN A N 1
ATOM 780 C CA . GLN A 1 102 ? 3.835 -1.545 -16.494 1.00 72.88 1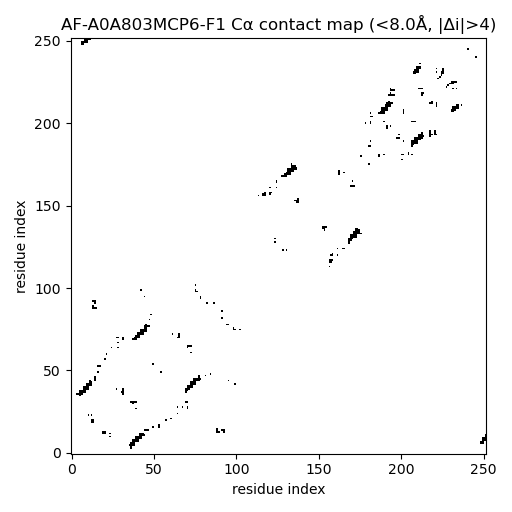02 GLN A CA 1
ATOM 781 C C . GLN A 1 102 ? 4.792 -1.104 -15.377 1.00 72.88 102 GLN A C 1
ATOM 783 O O . GLN A 1 102 ? 4.363 -0.904 -14.246 1.00 72.88 102 GLN A O 1
ATOM 788 N N . ALA A 1 103 ? 6.080 -0.928 -15.672 1.00 73.00 103 ALA A N 1
ATOM 789 C CA . ALA A 1 103 ? 7.070 -0.488 -14.694 1.00 73.00 103 ALA A CA 1
ATOM 790 C C . ALA A 1 103 ? 6.796 0.937 -14.191 1.00 73.00 103 ALA A C 1
ATOM 792 O O . ALA A 1 103 ? 6.891 1.195 -12.989 1.00 73.00 103 ALA A O 1
ATOM 793 N N . ILE A 1 104 ? 6.414 1.845 -15.095 1.00 72.19 104 ILE A N 1
ATOM 794 C CA . ILE A 1 104 ? 5.999 3.207 -14.747 1.00 72.19 104 ILE A CA 1
ATOM 795 C C . ILE A 1 104 ? 4.709 3.167 -13.918 1.00 72.19 104 ILE A C 1
ATOM 797 O O . ILE A 1 104 ? 4.669 3.776 -12.852 1.00 72.19 104 ILE A O 1
ATOM 801 N N . ASP A 1 105 ? 3.698 2.402 -14.343 1.00 64.88 105 ASP A N 1
ATOM 802 C CA . ASP A 1 105 ? 2.433 2.241 -13.616 1.00 64.88 105 ASP A CA 1
ATOM 803 C C . ASP A 1 105 ? 2.681 1.713 -12.190 1.00 64.88 105 ASP A C 1
ATOM 805 O O . ASP A 1 105 ? 2.176 2.284 -11.224 1.00 64.88 105 ASP A O 1
ATOM 809 N N . ASN A 1 106 ? 3.530 0.692 -12.032 1.00 68.88 106 ASN A N 1
ATOM 810 C CA . ASN A 1 106 ? 3.909 0.135 -10.730 1.00 68.88 106 ASN A CA 1
ATOM 811 C C . ASN A 1 106 ? 4.635 1.158 -9.846 1.00 68.88 106 ASN A C 1
ATOM 813 O O . ASN A 1 106 ? 4.397 1.218 -8.640 1.00 68.88 106 ASN A O 1
ATOM 817 N N . ARG A 1 107 ? 5.530 1.972 -10.419 1.00 68.00 107 ARG A N 1
ATOM 818 C CA . ARG A 1 107 ? 6.280 2.985 -9.663 1.00 68.00 107 ARG A CA 1
ATOM 819 C C . ARG A 1 107 ? 5.388 4.137 -9.219 1.00 68.00 107 ARG A C 1
ATOM 821 O O . ARG A 1 107 ? 5.459 4.561 -8.068 1.00 68.00 107 ARG A O 1
ATOM 828 N N . ILE A 1 108 ? 4.516 4.594 -10.112 1.00 63.88 108 ILE A N 1
ATOM 829 C CA . ILE A 1 108 ? 3.483 5.578 -9.810 1.00 63.88 108 ILE A CA 1
ATOM 830 C C . ILE A 1 108 ? 2.588 5.047 -8.682 1.00 63.88 108 ILE A C 1
ATOM 832 O O . ILE A 1 108 ? 2.381 5.740 -7.688 1.00 63.88 108 ILE A O 1
ATOM 836 N N . GLN A 1 109 ? 2.132 3.796 -8.775 1.00 60.38 109 GLN A N 1
ATOM 837 C CA . GLN A 1 109 ? 1.350 3.142 -7.723 1.00 60.38 109 GLN A CA 1
ATOM 838 C C . GLN A 1 109 ? 2.109 3.043 -6.397 1.00 60.38 109 GLN A C 1
ATOM 840 O O . GLN A 1 109 ? 1.520 3.318 -5.359 1.00 60.38 109 GLN A O 1
ATOM 845 N N . ALA A 1 110 ? 3.399 2.701 -6.400 1.00 63.34 110 ALA A N 1
ATOM 846 C CA . ALA A 1 110 ? 4.212 2.656 -5.182 1.00 63.34 110 ALA A CA 1
ATOM 847 C C . ALA A 1 110 ? 4.355 4.044 -4.524 1.00 63.34 110 ALA A C 1
ATOM 849 O O . ALA A 1 110 ? 4.299 4.163 -3.296 1.00 63.34 110 ALA A O 1
ATOM 850 N N . SER A 1 111 ? 4.480 5.103 -5.331 1.00 61.41 111 SER A N 1
ATOM 851 C CA . SER A 1 111 ? 4.473 6.486 -4.841 1.00 61.41 111 SER A CA 1
ATOM 852 C C . SER A 1 111 ? 3.115 6.853 -4.239 1.00 61.41 111 SER A C 1
ATOM 854 O O . SER A 1 111 ? 3.059 7.304 -3.097 1.00 61.41 111 SER A O 1
ATOM 856 N N . PHE A 1 112 ? 2.016 6.592 -4.957 1.00 57.91 112 PHE A N 1
ATOM 857 C CA . PHE A 1 112 ? 0.657 6.826 -4.454 1.00 57.91 112 PHE A CA 1
ATOM 858 C C . PHE A 1 112 ? 0.352 6.006 -3.196 1.00 57.91 112 PHE A C 1
ATOM 860 O O . PHE A 1 112 ? -0.299 6.503 -2.281 1.00 57.91 112 PHE A O 1
ATOM 867 N N . ALA A 1 113 ? 0.864 4.777 -3.104 1.00 66.31 113 ALA A N 1
ATOM 868 C CA . ALA A 1 113 ? 0.722 3.938 -1.923 1.00 66.31 113 ALA A CA 1
ATOM 869 C C . ALA A 1 113 ? 1.354 4.591 -0.686 1.00 66.31 113 ALA A C 1
ATOM 871 O O . ALA A 1 113 ? 0.793 4.476 0.396 1.00 66.31 113 ALA A O 1
ATOM 872 N N . THR A 1 114 ? 2.464 5.320 -0.830 1.00 69.38 114 THR A N 1
ATOM 873 C CA . THR A 1 114 ? 3.126 5.984 0.306 1.00 69.38 114 THR A CA 1
ATOM 874 C C . THR A 1 114 ? 2.289 7.135 0.867 1.00 69.38 114 THR A C 1
ATOM 876 O O . THR A 1 114 ? 2.104 7.222 2.081 1.00 69.38 114 THR A O 1
ATOM 879 N N . ASP A 1 115 ? 1.723 7.982 0.004 1.00 73.88 115 ASP A N 1
ATOM 880 C CA . ASP A 1 115 ? 0.836 9.070 0.439 1.00 73.88 115 ASP A CA 1
ATOM 881 C C . ASP A 1 115 ? -0.469 8.519 1.030 1.00 73.88 115 ASP A C 1
ATOM 883 O O . ASP A 1 115 ? -0.926 8.964 2.082 1.00 73.88 115 ASP A O 1
ATOM 887 N N . HIS A 1 116 ? -1.024 7.469 0.421 1.00 75.69 116 HIS A N 1
ATOM 888 C CA . HIS A 1 116 ? -2.196 6.764 0.935 1.00 75.69 116 HIS A CA 1
ATOM 889 C C . HIS A 1 116 ? -1.952 6.110 2.304 1.00 75.69 116 HIS A C 1
ATOM 891 O O . HIS A 1 116 ? -2.839 6.143 3.153 1.00 75.69 116 HIS A O 1
ATOM 897 N N . ILE A 1 117 ? -0.764 5.546 2.549 1.00 82.81 117 ILE A N 1
ATOM 898 C CA . ILE A 1 117 ? -0.371 5.003 3.860 1.00 82.81 117 ILE A CA 1
ATOM 899 C C . ILE A 1 117 ? -0.347 6.122 4.909 1.00 82.81 117 ILE A C 1
ATOM 901 O O . ILE A 1 117 ? -0.860 5.927 6.011 1.00 82.81 117 ILE A O 1
ATOM 905 N N . LYS A 1 118 ? 0.188 7.304 4.580 1.00 86.06 118 LYS A N 1
ATOM 906 C CA . LYS A 1 118 ? 0.205 8.452 5.504 1.00 86.06 118 LYS A CA 1
ATOM 907 C C . LYS A 1 118 ? -1.197 8.955 5.824 1.00 86.06 118 LYS A C 1
ATOM 909 O O . LYS A 1 118 ? -1.511 9.154 6.995 1.00 86.06 118 LYS A O 1
ATOM 914 N N . GLU A 1 119 ? -2.048 9.109 4.815 1.00 85.25 119 GLU A N 1
ATOM 915 C CA . GLU A 1 119 ? -3.443 9.511 5.017 1.00 85.25 119 GLU A CA 1
ATOM 916 C C . GLU A 1 119 ? -4.226 8.462 5.815 1.00 85.25 119 GLU A C 1
ATOM 918 O O . GLU A 1 119 ? -4.982 8.813 6.722 1.00 85.25 119 GLU A O 1
ATOM 923 N N . LEU A 1 120 ? -3.989 7.170 5.565 1.00 84.50 120 LEU A N 1
ATOM 924 C CA . LEU A 1 120 ? -4.570 6.096 6.366 1.00 84.50 120 LEU A CA 1
ATOM 925 C C . LEU A 1 120 ? -4.097 6.165 7.822 1.00 84.50 120 LEU A C 1
ATOM 927 O O . LEU A 1 120 ? -4.915 6.036 8.727 1.00 84.50 120 LEU A O 1
ATOM 931 N N . ALA A 1 121 ? -2.810 6.418 8.069 1.00 90.00 121 ALA A N 1
ATOM 932 C CA . ALA A 1 121 ? -2.281 6.594 9.419 1.00 90.00 121 ALA A CA 1
ATOM 933 C C . ALA A 1 121 ? -2.946 7.784 10.135 1.00 90.00 121 ALA A C 1
ATOM 935 O O . ALA A 1 121 ? -3.404 7.650 11.270 1.00 90.00 121 ALA A O 1
ATOM 936 N N . ILE A 1 122 ? -3.082 8.928 9.455 1.00 89.44 122 ILE A N 1
ATOM 937 C CA . ILE A 1 122 ? -3.798 10.102 9.979 1.00 89.44 122 ILE A CA 1
ATOM 938 C C . ILE A 1 122 ? -5.264 9.751 10.277 1.00 89.44 122 ILE A C 1
ATOM 940 O O . ILE A 1 122 ? -5.786 10.123 11.331 1.00 89.44 122 ILE A O 1
ATOM 944 N N . GLY A 1 123 ? -5.922 9.016 9.378 1.00 89.19 123 GLY A N 1
ATOM 945 C CA . GLY A 1 123 ? -7.293 8.541 9.545 1.00 89.19 123 GLY A CA 1
ATOM 946 C C . GLY A 1 123 ? -7.453 7.627 10.759 1.00 89.19 123 GLY A C 1
ATOM 947 O O . GLY A 1 123 ? -8.319 7.875 11.596 1.00 89.19 123 GLY A O 1
ATOM 948 N N . LEU A 1 124 ? -6.586 6.621 10.904 1.00 89.50 124 LEU A N 1
ATOM 949 C CA . LEU A 1 124 ? -6.566 5.702 12.045 1.00 89.50 124 LEU A CA 1
ATOM 950 C C . LEU A 1 124 ? -6.365 6.454 13.361 1.00 89.50 124 LEU A C 1
ATOM 952 O O . LEU A 1 124 ? -7.116 6.242 14.313 1.00 89.50 124 LEU A O 1
ATOM 956 N N . GLU A 1 125 ? -5.409 7.380 13.408 1.00 91.75 125 GLU A N 1
ATOM 957 C CA . GLU A 1 125 ? -5.144 8.187 14.598 1.00 91.75 125 GLU A CA 1
ATOM 958 C C . GLU A 1 125 ? -6.347 9.052 14.994 1.00 91.75 125 GLU A C 1
ATOM 960 O O . GLU A 1 125 ? -6.729 9.075 16.167 1.00 91.75 125 GLU A O 1
ATOM 965 N N . ARG A 1 126 ? -6.960 9.739 14.022 1.00 91.50 126 ARG A N 1
ATOM 966 C CA . ARG A 1 126 ? -8.128 10.606 14.243 1.00 91.50 126 ARG A CA 1
ATOM 967 C C . ARG A 1 126 ? -9.394 9.829 14.574 1.00 91.50 126 ARG A C 1
ATOM 969 O O . ARG A 1 126 ? -10.246 10.358 15.278 1.00 91.50 126 ARG A O 1
ATOM 976 N N . SER A 1 127 ? -9.517 8.596 14.082 1.00 89.69 127 SER A N 1
ATOM 977 C CA . SER A 1 127 ? -10.686 7.749 14.332 1.00 89.69 127 SER A CA 1
ATOM 978 C C . SER A 1 127 ? -10.872 7.445 15.820 1.00 89.69 127 SER A C 1
ATOM 980 O O . SER A 1 127 ? -11.993 7.242 16.274 1.00 89.69 127 SER A O 1
ATOM 982 N N . GLY A 1 128 ? -9.774 7.404 16.581 1.00 90.81 128 GLY A N 1
ATOM 983 C CA . GLY A 1 128 ? -9.782 7.053 17.996 1.00 90.81 128 GLY A CA 1
ATOM 984 C C . GLY A 1 128 ? -10.040 5.573 18.293 1.00 90.81 128 GLY A C 1
ATOM 985 O O . GLY A 1 128 ? -9.934 5.181 19.454 1.00 90.81 128 GLY A O 1
ATOM 986 N N . TYR A 1 129 ? -10.326 4.751 17.279 1.00 91.69 129 TYR A N 1
ATOM 987 C CA . TYR A 1 129 ? -10.633 3.334 17.448 1.00 91.69 129 TYR A CA 1
ATOM 988 C C . TYR A 1 129 ? -9.370 2.478 17.613 1.00 91.69 129 TYR A C 1
ATOM 990 O O . TYR A 1 129 ? -8.311 2.820 17.074 1.00 91.69 129 TYR A O 1
ATOM 998 N N . PRO A 1 130 ? -9.465 1.341 18.328 1.00 94.12 130 PRO A N 1
ATOM 999 C CA . PRO A 1 130 ? -8.399 0.355 18.345 1.00 94.12 130 PRO A CA 1
ATOM 1000 C C . PRO A 1 130 ? -8.163 -0.239 16.958 1.00 94.12 130 PRO A C 1
ATOM 1002 O O . PRO A 1 130 ? -9.115 -0.509 16.225 1.00 94.12 130 PRO A O 1
ATOM 1005 N N . PHE A 1 131 ? -6.903 -0.480 16.603 1.00 93.62 131 PHE A N 1
ATOM 1006 C CA . PHE A 1 131 ? -6.563 -1.053 15.304 1.00 93.62 131 PHE A CA 1
ATOM 1007 C C . PHE A 1 131 ? -5.366 -1.999 15.365 1.00 93.62 131 PHE A C 1
ATOM 1009 O O . PHE A 1 131 ? -4.433 -1.841 16.154 1.00 93.62 131 PHE A O 1
ATOM 1016 N N . LEU A 1 132 ? -5.374 -2.962 14.450 1.00 91.44 132 LEU A N 1
ATOM 1017 C CA . LEU A 1 132 ? -4.227 -3.789 14.119 1.00 91.44 132 LEU A CA 1
ATOM 1018 C C . LEU A 1 132 ? -3.941 -3.603 12.634 1.00 91.44 132 LEU A C 1
ATOM 1020 O O . LEU A 1 132 ? -4.791 -3.903 11.801 1.00 91.44 132 LEU A O 1
ATOM 1024 N N . TRP A 1 133 ? -2.757 -3.098 12.306 1.00 90.50 133 TRP A N 1
ATOM 1025 C CA . TRP A 1 133 ? -2.382 -2.794 10.932 1.00 90.50 133 TRP A CA 1
ATOM 1026 C C . TRP A 1 133 ? -1.150 -3.592 10.522 1.00 90.50 133 TRP A C 1
ATOM 1028 O O . TRP A 1 133 ? -0.086 -3.499 11.137 1.00 90.50 133 TRP A O 1
ATOM 1038 N N . THR A 1 134 ? -1.293 -4.396 9.471 1.00 84.38 134 THR A N 1
ATOM 1039 C CA . THR A 1 134 ? -0.167 -5.063 8.824 1.00 84.38 134 THR A CA 1
ATOM 1040 C C . THR A 1 134 ? 0.490 -4.129 7.817 1.00 84.38 134 THR A C 1
ATOM 1042 O O . THR A 1 134 ? -0.127 -3.784 6.809 1.00 84.38 134 THR A O 1
ATOM 1045 N N . LEU A 1 135 ? 1.742 -3.758 8.066 1.00 81.62 135 LEU A N 1
ATOM 1046 C CA . LEU A 1 135 ? 2.558 -2.961 7.159 1.00 81.62 135 LEU A CA 1
ATOM 1047 C C . LEU A 1 135 ? 3.930 -3.635 7.018 1.00 81.62 135 LEU A C 1
ATOM 1049 O O . LEU A 1 135 ? 4.579 -3.874 8.038 1.00 81.62 135 LEU A O 1
ATOM 1053 N N . PRO A 1 136 ? 4.397 -3.963 5.800 1.00 70.56 136 PRO A N 1
ATOM 1054 C CA . PRO A 1 136 ? 5.720 -4.545 5.617 1.00 70.56 136 PRO A CA 1
ATOM 1055 C C . PRO A 1 136 ? 6.807 -3.633 6.197 1.00 70.56 136 PRO A C 1
ATOM 1057 O O . PRO A 1 136 ? 6.844 -2.434 5.918 1.00 70.56 136 PRO A O 1
ATOM 1060 N N . LYS A 1 137 ? 7.706 -4.201 7.007 1.00 71.50 137 LYS A N 1
ATOM 1061 C CA . LYS A 1 137 ? 8.888 -3.475 7.494 1.00 71.50 137 LYS A CA 1
ATOM 1062 C C . LYS A 1 137 ? 9.849 -3.240 6.330 1.00 71.50 137 LYS A C 1
ATOM 1064 O O . LYS A 1 137 ? 9.992 -4.118 5.477 1.00 71.50 137 LYS A O 1
ATOM 1069 N N . LYS A 1 138 ? 10.564 -2.110 6.322 1.00 64.19 138 LYS A N 1
ATOM 1070 C CA . LYS A 1 138 ? 11.675 -1.925 5.375 1.00 64.19 138 LYS A CA 1
ATOM 1071 C C . LYS A 1 138 ? 12.724 -3.010 5.647 1.00 64.19 138 LYS A C 1
ATOM 1073 O O . LYS A 1 138 ? 13.267 -3.096 6.749 1.00 64.19 138 LYS A O 1
ATOM 1078 N N . VAL A 1 139 ? 13.006 -3.855 4.656 1.00 49.16 139 VAL A N 1
ATOM 1079 C CA . VAL A 1 139 ? 14.093 -4.838 4.748 1.00 49.16 139 VAL A CA 1
ATOM 1080 C C . VAL A 1 139 ? 15.412 -4.081 4.605 1.00 49.16 139 VAL A C 1
ATOM 1082 O O . VAL A 1 139 ? 15.815 -3.721 3.506 1.00 49.16 139 VAL A O 1
ATOM 1085 N N . THR A 1 140 ? 16.084 -3.810 5.722 1.00 44.00 140 THR A N 1
ATOM 1086 C CA . THR A 1 140 ? 17.487 -3.376 5.729 1.00 44.00 140 THR A CA 1
ATOM 1087 C C . THR A 1 140 ? 18.368 -4.604 5.936 1.00 44.00 140 THR A C 1
ATOM 1089 O O . THR A 1 140 ? 18.808 -4.891 7.053 1.00 44.00 140 THR A O 1
ATOM 1092 N N . SER A 1 141 ? 18.567 -5.381 4.871 1.00 36.22 141 SER A N 1
ATOM 1093 C CA . SER A 1 141 ? 19.544 -6.471 4.831 1.00 36.22 141 SER A CA 1
ATOM 1094 C C . SER A 1 141 ? 20.789 -6.005 4.079 1.00 36.22 141 SER A C 1
ATOM 1096 O O . SER A 1 141 ? 20.871 -6.124 2.859 1.00 36.22 141 SER A O 1
ATOM 1098 N N . VAL A 1 142 ? 21.758 -5.477 4.824 1.00 36.69 142 VAL A N 1
ATOM 1099 C CA . VAL A 1 142 ? 23.169 -5.703 4.506 1.00 36.69 142 VAL A CA 1
ATOM 1100 C C . VAL A 1 142 ? 23.660 -6.638 5.603 1.00 36.69 142 VAL A C 1
ATOM 1102 O O . VAL A 1 142 ? 23.594 -6.291 6.784 1.00 36.69 142 VAL A O 1
ATOM 1105 N N . GLU A 1 143 ? 24.024 -7.864 5.235 1.00 36.81 143 GLU A N 1
ATOM 1106 C CA . GLU A 1 143 ? 24.617 -8.830 6.159 1.00 36.81 143 GLU A CA 1
ATOM 1107 C C . GLU A 1 143 ? 25.946 -8.268 6.689 1.00 36.81 143 GLU A C 1
ATOM 1109 O O . GLU A 1 143 ? 26.801 -7.859 5.907 1.00 36.81 143 GLU A O 1
ATOM 1114 N N . GLY A 1 144 ? 26.122 -8.239 8.015 1.00 40.84 144 GLY A N 1
ATOM 1115 C CA . GLY A 1 144 ? 27.442 -8.052 8.632 1.00 40.84 144 GLY A CA 1
ATOM 1116 C C . GLY A 1 144 ? 27.743 -6.720 9.327 1.00 40.84 144 GLY A C 1
ATOM 1117 O O . GLY A 1 144 ? 28.884 -6.535 9.735 1.00 40.84 144 GLY A O 1
ATOM 1118 N N . VAL A 1 145 ? 26.778 -5.816 9.528 1.00 40.56 145 VAL A N 1
ATOM 1119 C CA . VAL A 1 145 ? 26.997 -4.619 10.369 1.00 40.56 145 VAL A CA 1
ATOM 1120 C C . VAL A 1 145 ? 26.066 -4.653 11.580 1.00 40.56 145 VAL A C 1
ATOM 1122 O O . VAL A 1 145 ? 24.842 -4.619 11.433 1.00 40.56 145 VAL A O 1
ATOM 1125 N N . GLU A 1 146 ? 26.654 -4.744 12.776 1.00 39.03 146 GLU A N 1
ATOM 1126 C CA . GLU A 1 146 ? 25.957 -4.579 14.054 1.00 39.03 146 GLU A CA 1
ATOM 1127 C C . GLU A 1 146 ? 25.224 -3.229 14.059 1.00 39.03 146 GLU A C 1
ATOM 1129 O O . GLU A 1 146 ? 25.822 -2.168 13.879 1.00 39.03 146 GLU A O 1
ATOM 1134 N N . LYS A 1 147 ? 23.8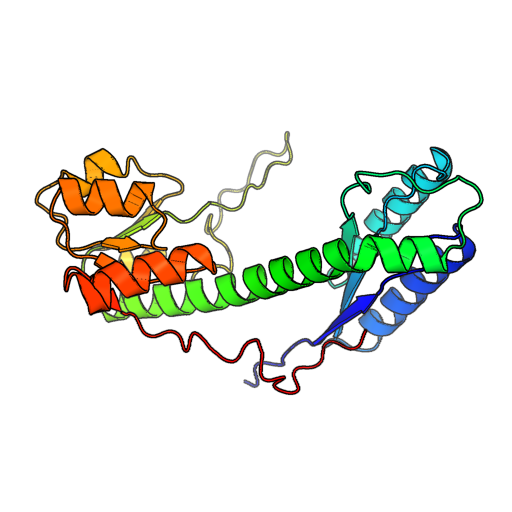93 -3.279 14.179 1.00 41.94 147 LYS A N 1
ATOM 1135 C CA . LYS A 1 147 ? 23.022 -2.107 14.052 1.00 41.94 147 LYS A CA 1
ATOM 1136 C C . LYS A 1 147 ? 23.065 -1.270 15.326 1.00 41.94 147 LYS A C 1
ATOM 1138 O O . LYS A 1 147 ? 22.776 -1.778 16.408 1.00 41.94 147 LYS A O 1
ATOM 1143 N N . HIS A 1 148 ? 23.297 0.032 15.171 1.00 39.38 148 HIS A N 1
ATOM 1144 C CA . HIS A 1 148 ? 22.791 1.007 16.130 1.00 39.38 148 HIS A CA 1
ATOM 1145 C C . HIS A 1 148 ? 21.265 0.853 16.226 1.00 39.38 148 HIS A C 1
ATOM 1147 O O . HIS A 1 148 ? 20.562 0.791 15.216 1.00 39.38 148 HIS A O 1
ATOM 1153 N N . VAL A 1 149 ? 20.778 0.705 17.454 1.00 44.28 149 VAL A N 1
ATOM 1154 C CA . VAL A 1 149 ? 19.361 0.649 17.810 1.00 44.28 149 VAL A CA 1
ATOM 1155 C C . VAL A 1 149 ? 18.847 2.085 17.832 1.00 44.28 149 VAL A C 1
ATOM 1157 O O . VAL A 1 149 ? 19.000 2.732 18.849 1.00 44.28 149 VAL A O 1
ATOM 1160 N N . ASP A 1 150 ? 18.351 2.577 16.699 1.00 4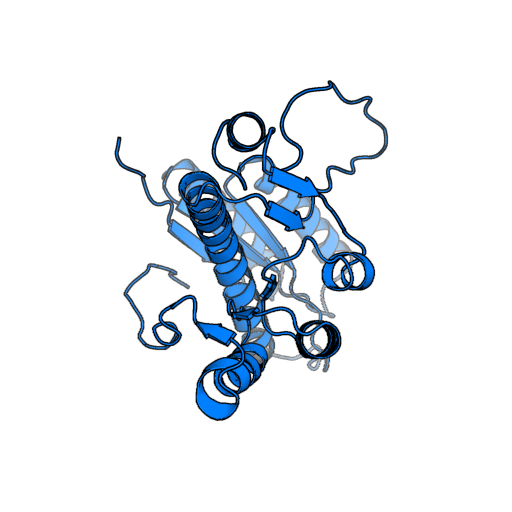6.56 150 ASP A N 1
ATOM 1161 C CA . ASP A 1 150 ? 17.480 3.756 16.504 1.00 46.56 150 ASP A CA 1
ATOM 1162 C C . ASP A 1 150 ? 17.128 3.749 14.997 1.00 46.56 150 ASP A C 1
ATOM 1164 O O . ASP A 1 150 ? 17.960 3.373 14.174 1.00 46.56 150 ASP A O 1
ATOM 1168 N N . ASP A 1 151 ? 15.949 4.070 14.477 1.00 56.34 151 ASP A N 1
ATOM 1169 C CA . ASP A 1 151 ? 14.699 4.615 14.995 1.00 56.34 151 ASP A CA 1
ATOM 1170 C C . ASP A 1 151 ? 13.648 4.268 13.901 1.00 56.34 151 ASP A C 1
ATOM 1172 O O . ASP A 1 151 ? 13.944 4.366 12.712 1.00 56.34 151 ASP A O 1
ATOM 1176 N N . ASP A 1 152 ? 12.453 3.798 14.261 1.00 63.94 152 ASP A N 1
ATOM 1177 C CA . ASP A 1 152 ? 11.318 3.455 13.365 1.00 63.94 152 ASP A CA 1
ATOM 1178 C C . ASP A 1 152 ? 11.541 2.419 12.206 1.00 63.94 152 ASP A C 1
ATOM 1180 O O . ASP A 1 152 ? 12.018 2.751 11.116 1.00 63.94 152 ASP A O 1
ATOM 1184 N N . PRO A 1 153 ? 11.058 1.157 12.334 1.00 67.75 153 PRO A N 1
ATOM 1185 C CA . PRO A 1 153 ? 11.157 0.133 11.278 1.00 67.75 153 PRO A CA 1
ATOM 1186 C C . PRO A 1 153 ? 10.329 0.419 10.007 1.00 67.75 153 PRO A C 1
ATOM 1188 O O . PRO A 1 153 ? 10.434 -0.331 9.026 1.00 67.75 153 PRO A O 1
ATOM 1191 N N . TYR A 1 154 ? 9.496 1.461 10.016 1.00 75.25 154 TYR A N 1
ATOM 1192 C CA . TYR A 1 154 ? 8.683 1.891 8.881 1.00 75.25 154 TYR A CA 1
ATOM 1193 C C . TYR A 1 154 ? 9.239 3.163 8.212 1.00 75.25 154 TYR A C 1
ATOM 1195 O O . TYR A 1 154 ? 8.873 3.456 7.070 1.00 75.25 154 TYR A O 1
ATOM 1203 N N . GLY A 1 155 ? 10.202 3.850 8.842 1.00 75.44 155 GLY A N 1
ATOM 1204 C CA . GLY A 1 155 ? 10.819 5.084 8.344 1.00 75.44 155 GLY A CA 1
ATOM 1205 C C . GLY A 1 155 ? 9.779 6.112 7.886 1.00 75.44 155 GLY A C 1
ATOM 1206 O O . GLY A 1 155 ? 8.725 6.254 8.492 1.00 75.44 155 GLY A O 1
ATOM 1207 N N . ASP A 1 156 ? 10.013 6.759 6.741 1.00 76.44 156 ASP A N 1
ATOM 1208 C CA . ASP A 1 156 ? 9.126 7.817 6.215 1.00 76.44 156 ASP A CA 1
ATOM 1209 C C . ASP A 1 156 ? 7.733 7.357 5.738 1.00 76.44 156 ASP A C 1
ATOM 1211 O O . ASP A 1 156 ? 6.994 8.159 5.157 1.00 76.44 156 ASP A O 1
ATOM 1215 N N . LEU A 1 157 ? 7.375 6.075 5.902 1.00 78.12 157 LEU A N 1
ATOM 1216 C CA . LEU A 1 157 ? 6.051 5.563 5.527 1.00 78.12 157 LEU A CA 1
ATOM 1217 C C . LEU A 1 157 ? 4.965 6.034 6.496 1.00 78.12 157 LEU A C 1
ATOM 1219 O O . LEU A 1 157 ? 3.830 6.246 6.077 1.00 78.12 157 LEU A O 1
ATOM 1223 N N . LEU A 1 158 ? 5.300 6.197 7.777 1.00 86.69 158 LEU A N 1
ATOM 1224 C CA . LEU A 1 158 ? 4.359 6.630 8.805 1.00 86.69 158 LEU A CA 1
ATOM 1225 C C . LEU A 1 158 ? 4.620 8.094 9.190 1.00 86.69 158 LEU A C 1
ATOM 1227 O O . LEU A 1 158 ? 5.753 8.564 9.100 1.00 86.69 158 LEU A O 1
ATOM 1231 N N . PRO A 1 159 ? 3.585 8.846 9.610 1.00 87.19 159 PRO A N 1
ATOM 1232 C CA . PRO A 1 159 ? 3.778 10.176 10.172 1.00 87.19 159 PRO A CA 1
ATOM 1233 C C . PRO A 1 159 ? 4.676 10.138 11.410 1.00 87.19 159 PRO A C 1
ATOM 1235 O O . PRO A 1 159 ? 4.639 9.184 12.192 1.00 87.19 159 PRO A O 1
ATOM 1238 N N . GLU A 1 160 ? 5.425 11.217 11.622 1.00 84.62 160 GLU A N 1
ATOM 1239 C CA . GLU A 1 160 ? 6.309 11.356 12.776 1.00 84.62 160 GLU A CA 1
ATOM 1240 C C . GLU A 1 160 ? 5.550 11.095 14.087 1.00 84.62 160 GLU A C 1
ATOM 1242 O O . GLU A 1 160 ? 4.430 11.569 14.299 1.00 84.62 160 GLU A O 1
ATOM 1247 N N . SER A 1 161 ? 6.156 10.302 14.973 1.00 87.25 161 SER A N 1
ATOM 1248 C CA . SER A 1 161 ? 5.579 9.916 16.266 1.00 87.25 161 SER A CA 1
ATOM 1249 C C . SER A 1 161 ? 4.252 9.135 16.205 1.00 87.25 161 SER A C 1
ATOM 1251 O O . SER A 1 161 ? 3.645 8.909 17.253 1.00 87.25 161 SER A O 1
ATOM 1253 N N . PHE A 1 162 ? 3.780 8.675 15.037 1.00 91.12 162 PHE A N 1
ATOM 1254 C CA . PHE A 1 162 ? 2.516 7.929 14.909 1.00 91.12 162 PHE A CA 1
ATOM 1255 C C . PHE A 1 162 ? 2.452 6.702 15.832 1.00 91.12 162 PHE A C 1
ATOM 1257 O O . PHE A 1 162 ? 1.462 6.506 16.543 1.00 91.12 162 PHE A O 1
ATOM 1264 N N . LEU A 1 163 ? 3.523 5.902 15.877 1.00 90.44 163 LEU A N 1
ATOM 1265 C CA . LEU A 1 163 ? 3.597 4.714 16.735 1.00 90.44 163 LEU A CA 1
ATOM 1266 C C . LEU A 1 163 ? 3.497 5.072 18.224 1.00 90.44 163 LEU A C 1
ATOM 1268 O O . LEU A 1 163 ? 2.823 4.378 18.981 1.00 90.44 163 LEU A O 1
ATOM 1272 N N . GLY A 1 164 ? 4.130 6.174 18.638 1.00 89.31 164 GLY A N 1
ATOM 1273 C CA . GLY A 1 164 ? 4.048 6.676 20.009 1.00 89.31 164 GLY A CA 1
ATOM 1274 C C . GLY A 1 164 ? 2.640 7.159 20.353 1.00 89.31 164 GLY A C 1
ATOM 1275 O O . GLY A 1 164 ? 2.071 6.739 21.358 1.00 89.31 164 GLY A O 1
ATOM 1276 N N . ARG A 1 165 ? 2.039 7.971 19.474 1.00 91.00 165 ARG A N 1
ATOM 1277 C CA . ARG A 1 165 ? 0.694 8.549 19.654 1.00 91.00 165 ARG A CA 1
ATOM 1278 C C . ARG A 1 165 ? -0.430 7.514 19.648 1.00 91.00 165 ARG A C 1
ATOM 1280 O O . ARG A 1 165 ? -1.501 7.772 20.189 1.00 91.00 165 ARG A O 1
ATOM 1287 N N . THR A 1 166 ? -0.215 6.356 19.029 1.00 94.06 166 THR A N 1
ATOM 1288 C CA . THR A 1 166 ? -1.225 5.291 18.931 1.00 94.06 166 T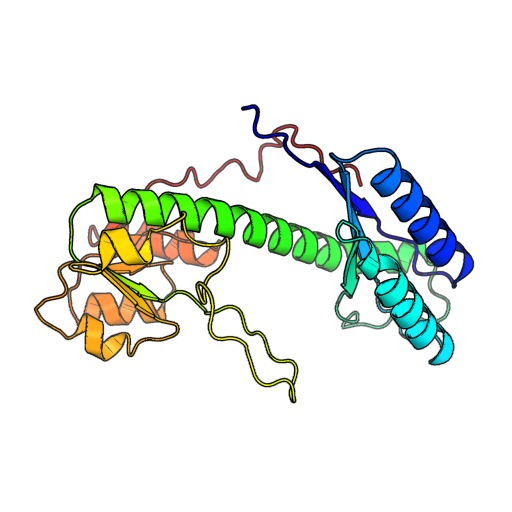HR A CA 1
ATOM 1289 C C . THR A 1 166 ? -0.947 4.089 19.828 1.00 94.06 166 THR A C 1
ATOM 1291 O O . THR A 1 166 ? -1.782 3.192 19.874 1.00 94.06 166 THR A O 1
ATOM 1294 N N . ARG A 1 167 ? 0.150 4.081 20.597 1.00 91.81 167 ARG A N 1
ATOM 1295 C CA . ARG A 1 167 ? 0.648 2.920 21.359 1.00 91.81 167 ARG A CA 1
ATOM 1296 C C . ARG A 1 167 ? -0.389 2.211 22.238 1.00 91.81 167 ARG A C 1
ATOM 1298 O O . ARG A 1 167 ? -0.312 0.998 22.400 1.00 91.81 167 ARG A O 1
ATOM 1305 N N . GLU A 1 168 ? -1.333 2.946 22.818 1.00 93.56 168 GLU A N 1
ATOM 1306 C CA . GLU A 1 168 ? -2.336 2.390 23.742 1.00 93.56 168 GLU A CA 1
ATOM 1307 C C . GLU A 1 168 ? -3.529 1.724 23.039 1.00 93.56 168 GLU A C 1
ATOM 1309 O O . GLU A 1 168 ? -4.255 0.950 23.657 1.00 93.56 168 GLU A O 1
ATOM 1314 N N . ARG A 1 169 ? -3.735 2.000 21.746 1.00 92.81 169 ARG A N 1
ATOM 1315 C CA . ARG A 1 169 ? -4.908 1.541 20.976 1.00 92.81 169 ARG A CA 1
ATOM 1316 C C . ARG A 1 169 ? -4.564 0.840 19.664 1.00 92.81 169 ARG A C 1
ATOM 1318 O O . ARG A 1 169 ? -5.385 0.118 19.113 1.00 92.81 169 ARG A O 1
ATOM 1325 N N . GLY A 1 170 ? -3.367 1.066 19.145 1.00 90.75 170 GLY A N 1
ATOM 1326 C CA . GLY A 1 170 ? -2.944 0.662 17.817 1.00 90.75 170 GLY A CA 1
ATOM 1327 C C . GLY A 1 170 ? -1.701 -0.208 17.860 1.00 90.75 170 GLY A C 1
ATOM 1328 O O . GLY A 1 170 ? -0.778 0.039 18.636 1.00 90.75 170 GLY A O 1
ATOM 1329 N N . LYS A 1 171 ? -1.646 -1.211 16.984 1.00 90.06 171 LYS A N 1
ATOM 1330 C CA . LYS A 1 171 ? -0.437 -2.009 16.772 1.00 90.06 171 LYS A CA 1
ATOM 1331 C C . LYS A 1 171 ? -0.134 -2.130 15.283 1.00 90.06 171 LYS A C 1
ATOM 1333 O O . LYS A 1 171 ? -0.991 -2.554 14.512 1.00 90.06 171 LYS A O 1
ATOM 1338 N N . VAL A 1 172 ? 1.098 -1.796 14.894 1.00 88.56 172 VAL A N 1
ATOM 1339 C CA . VAL A 1 172 ? 1.603 -1.981 13.524 1.00 88.56 172 VAL A CA 1
ATOM 1340 C C . VAL A 1 172 ? 2.586 -3.147 13.503 1.00 88.56 172 VAL A C 1
ATOM 1342 O O . VAL A 1 172 ? 3.575 -3.141 14.243 1.00 88.56 172 VAL A O 1
ATOM 1345 N N . ILE A 1 173 ? 2.321 -4.155 12.675 1.00 79.44 173 ILE A N 1
ATOM 1346 C CA . ILE A 1 173 ? 3.125 -5.383 12.581 1.00 79.44 173 ILE A CA 1
ATOM 1347 C C . ILE A 1 173 ? 3.472 -5.723 11.133 1.00 79.44 173 ILE A C 1
ATOM 1349 O O . ILE A 1 173 ? 2.735 -5.387 10.218 1.00 79.44 173 ILE A O 1
ATOM 1353 N N . GLY A 1 174 ? 4.585 -6.431 10.925 1.00 71.88 174 GLY A N 1
ATOM 1354 C CA . GLY A 1 174 ? 5.025 -6.836 9.582 1.00 71.88 174 GLY A CA 1
ATOM 1355 C C . GLY A 1 174 ? 4.125 -7.885 8.928 1.00 71.88 174 GLY A C 1
ATOM 1356 O O . GLY A 1 174 ? 3.931 -7.874 7.718 1.00 71.88 174 GLY A O 1
ATOM 1357 N N . TRP A 1 175 ? 3.578 -8.792 9.734 1.00 77.81 175 TRP A N 1
ATOM 1358 C CA . TRP A 1 175 ? 2.721 -9.885 9.292 1.00 77.81 175 TRP A CA 1
ATOM 1359 C C . TRP A 1 175 ? 1.794 -10.301 10.429 1.00 77.81 175 TRP A C 1
ATOM 1361 O O . TRP A 1 175 ? 2.178 -10.194 11.597 1.00 77.81 175 TRP A O 1
ATOM 1371 N N . ALA A 1 176 ? 0.600 -10.788 10.092 1.00 74.75 176 ALA A N 1
ATOM 1372 C CA . ALA A 1 176 ? -0.375 -11.252 11.064 1.00 74.75 176 ALA A CA 1
ATOM 1373 C C . ALA A 1 176 ? -1.136 -12.494 10.571 1.00 74.75 176 ALA A C 1
ATOM 1375 O O . ALA A 1 176 ? -1.409 -12.598 9.373 1.00 74.75 176 ALA A O 1
ATOM 1376 N N . PRO A 1 177 ? -1.541 -13.404 11.475 1.00 78.19 177 PRO A N 1
ATOM 1377 C CA . PRO A 1 177 ? -2.365 -14.553 11.118 1.00 78.19 177 PRO A CA 1
ATOM 1378 C C . PRO A 1 177 ? -3.816 -14.105 10.862 1.00 78.19 177 PRO A C 1
ATOM 1380 O O . PRO A 1 177 ? -4.655 -14.173 11.759 1.00 78.19 177 PRO A O 1
ATOM 1383 N N . GLN A 1 178 ? -4.103 -13.624 9.644 1.00 83.75 178 GLN A N 1
ATOM 1384 C CA . GLN A 1 178 ? -5.372 -12.977 9.258 1.00 83.75 178 GLN A CA 1
ATOM 1385 C C . GLN A 1 178 ? -6.612 -13.779 9.678 1.00 83.75 178 GLN A C 1
ATOM 1387 O O . GLN A 1 178 ? -7.494 -13.227 10.328 1.00 83.75 178 GLN A O 1
ATOM 1392 N N . VAL A 1 179 ? -6.640 -15.086 9.405 1.00 80.19 179 VAL A N 1
ATOM 1393 C CA . VAL A 1 179 ? -7.744 -15.984 9.794 1.00 80.19 179 VAL A CA 1
ATOM 1394 C C . VAL A 1 179 ? -7.994 -15.961 11.304 1.00 80.19 179 VAL A C 1
ATOM 1396 O O . VAL A 1 179 ? -9.134 -15.837 11.738 1.00 80.19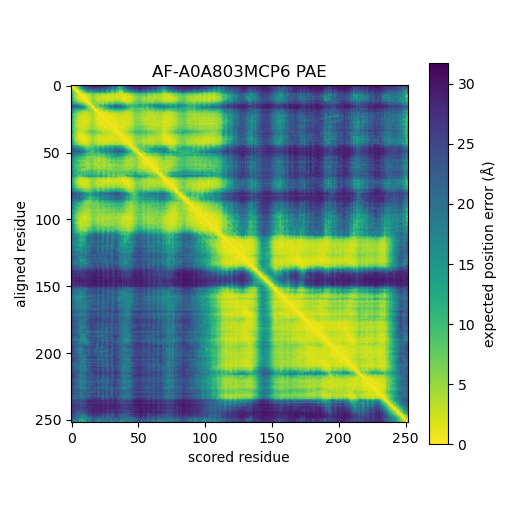 179 VAL A O 1
ATOM 1399 N N . ALA A 1 180 ? -6.937 -16.041 12.117 1.00 83.94 180 ALA A N 1
ATOM 1400 C CA . ALA A 1 180 ? -7.068 -16.031 13.574 1.00 83.94 180 ALA A CA 1
ATOM 1401 C C . ALA A 1 180 ? -7.547 -14.669 14.100 1.00 83.94 180 ALA A C 1
ATOM 1403 O O . ALA A 1 180 ? -8.264 -14.611 15.094 1.00 83.94 180 ALA A O 1
ATOM 1404 N N . ILE A 1 181 ? -7.169 -13.581 13.423 1.00 88.69 181 ILE A N 1
ATOM 1405 C CA . ILE A 1 181 ? -7.640 -12.231 13.739 1.00 88.69 181 ILE A CA 1
ATOM 1406 C C . ILE A 1 181 ? -9.120 -12.099 13.397 1.00 88.69 181 ILE A C 1
ATOM 1408 O O . ILE A 1 181 ? -9.896 -11.725 14.266 1.00 88.69 181 ILE A O 1
ATOM 1412 N N . LEU A 1 182 ? -9.525 -12.451 12.175 1.00 83.94 182 LEU A N 1
ATOM 1413 C CA . LEU A 1 182 ? -10.921 -12.363 11.738 1.00 83.94 182 LEU A CA 1
ATOM 1414 C C . LEU A 1 182 ? -11.852 -13.250 12.575 1.00 83.94 182 LEU A C 1
ATOM 1416 O O . LEU A 1 182 ? -12.994 -12.876 12.813 1.00 83.94 182 LEU A O 1
ATOM 1420 N N . ALA A 1 183 ? -11.360 -14.387 13.073 1.00 91.06 183 ALA A N 1
ATOM 1421 C CA . ALA A 1 183 ? -12.102 -15.256 13.983 1.00 91.06 183 ALA A CA 1
ATOM 1422 C C . ALA A 1 183 ? -12.291 -14.674 15.398 1.00 91.06 183 ALA A C 1
ATOM 1424 O O . ALA A 1 183 ? -13.079 -15.208 16.182 1.00 91.06 183 ALA A O 1
ATOM 1425 N N . HIS A 1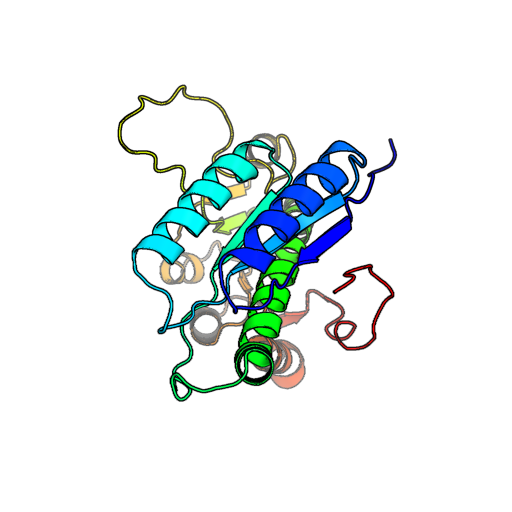 184 ? -11.547 -13.629 15.766 1.00 94.31 184 HIS A N 1
ATOM 1426 C CA . HIS A 1 184 ? -11.542 -13.105 17.123 1.00 94.31 184 HIS A CA 1
ATOM 1427 C C . HIS A 1 184 ? -12.729 -12.148 17.359 1.00 94.31 184 HIS A C 1
ATOM 1429 O O . HIS A 1 184 ? -12.876 -11.168 16.630 1.00 94.31 184 HIS A O 1
ATOM 1435 N N . PRO A 1 185 ? -13.529 -12.326 18.430 1.00 92.25 185 PRO A N 1
ATOM 1436 C CA . PRO A 1 185 ? -14.762 -11.555 18.650 1.00 92.25 185 PRO A CA 1
ATOM 1437 C C . PRO A 1 185 ? -14.541 -10.054 18.893 1.00 92.25 185 PRO A C 1
ATOM 1439 O O . PRO A 1 185 ? -15.472 -9.266 18.770 1.00 92.25 185 PRO A O 1
ATOM 1442 N N . ALA A 1 186 ? -13.318 -9.640 19.238 1.00 92.00 186 ALA A N 1
ATOM 1443 C CA . ALA A 1 186 ? -12.969 -8.221 19.364 1.00 92.00 186 ALA A CA 1
ATOM 1444 C C . ALA A 1 186 ? -12.821 -7.493 18.011 1.00 92.00 186 ALA A C 1
ATOM 1446 O O . ALA A 1 186 ? -12.666 -6.272 18.000 1.00 92.00 186 ALA A O 1
ATOM 1447 N N . VAL A 1 187 ? -12.831 -8.207 16.879 1.00 91.44 187 VAL A N 1
ATOM 1448 C CA . VAL A 1 187 ? -12.732 -7.591 15.551 1.00 91.44 187 VAL A CA 1
ATOM 1449 C C . VAL A 1 187 ? -14.107 -7.111 15.098 1.00 91.44 187 VAL A C 1
ATOM 1451 O O . VAL A 1 187 ? -14.979 -7.902 14.756 1.00 91.44 187 VAL A O 1
ATOM 1454 N N . GLY A 1 188 ? -14.286 -5.789 15.085 1.00 86.06 188 GLY A N 1
ATOM 1455 C CA . GLY A 1 188 ? -15.533 -5.141 14.662 1.00 86.06 188 GLY A CA 1
ATOM 1456 C C . GLY A 1 188 ? -15.606 -4.789 13.173 1.00 86.06 188 GLY A C 1
ATOM 1457 O O . GLY A 1 188 ? -16.667 -4.401 12.692 1.00 86.06 188 GLY A O 1
ATOM 1458 N N . GLY A 1 189 ? -14.501 -4.901 12.436 1.00 86.56 189 GLY A N 1
ATOM 1459 C CA . GLY A 1 189 ? -14.455 -4.564 11.016 1.00 86.56 189 GLY A CA 1
ATOM 1460 C C . GLY A 1 189 ? -13.086 -4.814 10.398 1.00 86.56 189 GLY A C 1
ATOM 1461 O O . GLY A 1 189 ? -12.082 -4.924 11.106 1.00 86.56 189 GLY A O 1
ATOM 1462 N N . PHE A 1 190 ? -13.051 -4.902 9.071 1.00 85.50 190 PHE A N 1
ATOM 1463 C CA . PHE A 1 190 ? -11.842 -5.207 8.318 1.00 85.50 190 PHE A CA 1
ATOM 1464 C C . PHE A 1 190 ? -11.656 -4.266 7.126 1.00 85.50 190 PHE A C 1
ATOM 1466 O O . PHE A 1 190 ? -12.468 -4.230 6.204 1.00 85.50 190 PHE A O 1
ATOM 1473 N N . LEU A 1 191 ? -10.558 -3.511 7.134 1.00 85.94 191 LEU A N 1
ATOM 1474 C CA . LEU A 1 191 ? -10.119 -2.718 5.989 1.00 85.94 191 LEU A CA 1
ATOM 1475 C C . LEU A 1 191 ? -9.391 -3.632 4.998 1.00 85.94 191 LEU A C 1
ATOM 1477 O O . LEU A 1 191 ? -8.331 -4.163 5.324 1.00 85.94 191 LEU A O 1
ATOM 1481 N N . SER A 1 192 ? -9.941 -3.813 3.799 1.00 79.38 192 SER A N 1
ATOM 1482 C CA . SER A 1 192 ? -9.454 -4.820 2.851 1.00 79.38 192 SER A CA 1
ATOM 1483 C C . SER A 1 192 ? -9.209 -4.253 1.467 1.00 79.38 192 SER A C 1
ATOM 1485 O O . SER A 1 192 ? -10.046 -3.540 0.915 1.00 79.38 192 SER A O 1
ATOM 1487 N N . HIS A 1 193 ? -8.120 -4.693 0.838 1.00 73.50 193 HIS A N 1
ATOM 1488 C CA . HIS A 1 193 ? -7.885 -4.445 -0.580 1.00 73.50 193 HIS A CA 1
ATOM 1489 C C . HIS A 1 193 ? -8.809 -5.240 -1.509 1.00 73.50 193 HIS A C 1
ATOM 1491 O O . HIS A 1 193 ? -8.672 -5.107 -2.714 1.00 73.50 193 HIS A O 1
ATOM 1497 N N . CYS A 1 194 ? -9.732 -6.046 -0.974 1.00 70.00 194 CYS A N 1
ATOM 1498 C CA . CYS A 1 194 ? -10.723 -6.820 -1.729 1.00 70.00 194 CYS A CA 1
ATOM 1499 C C . CYS A 1 194 ? -10.131 -7.910 -2.637 1.00 70.00 194 CYS A C 1
ATOM 1501 O O . CYS A 1 194 ? -10.701 -8.238 -3.675 1.00 70.00 194 CYS A O 1
ATOM 1503 N N . GLY A 1 195 ? -9.008 -8.505 -2.226 1.00 68.19 195 GLY A N 1
ATOM 1504 C CA . GLY A 1 195 ? -8.539 -9.763 -2.797 1.00 68.19 195 GLY A CA 1
ATOM 1505 C C . GLY A 1 195 ? -9.485 -10.907 -2.430 1.00 68.19 195 GLY A C 1
ATOM 1506 O O . GLY A 1 195 ? -10.006 -10.962 -1.314 1.00 68.19 195 GLY A O 1
ATOM 1507 N N . TRP A 1 196 ? -9.697 -11.837 -3.361 1.00 72.50 196 TRP A N 1
ATOM 1508 C CA . TRP A 1 196 ? -10.732 -12.870 -3.245 1.00 72.50 196 TRP A CA 1
ATOM 1509 C C . TRP A 1 196 ? -10.620 -13.729 -1.976 1.00 72.50 196 TRP A C 1
ATOM 1511 O O . TRP A 1 196 ? -11.616 -13.930 -1.280 1.00 72.50 196 TRP A O 1
ATOM 1521 N N . SER A 1 197 ? -9.412 -14.177 -1.620 1.00 74.38 197 SER A N 1
ATOM 1522 C CA . SER A 1 197 ? -9.190 -14.982 -0.410 1.00 74.38 197 SER A CA 1
ATOM 1523 C C . SER A 1 197 ? -9.572 -14.222 0.862 1.00 74.38 197 SER A C 1
ATOM 1525 O O . SER A 1 197 ? -10.345 -14.724 1.674 1.00 74.38 197 SER A O 1
ATOM 1527 N N . SER A 1 198 ? -9.112 -12.974 0.999 1.00 74.06 198 SER A N 1
ATOM 1528 C CA . SER A 1 198 ? -9.446 -12.124 2.146 1.00 74.06 198 SER A CA 1
ATOM 1529 C C . SER A 1 198 ? -10.941 -11.815 2.217 1.00 74.06 198 SER A C 1
ATOM 1531 O O . SER A 1 198 ? -11.501 -11.729 3.310 1.00 74.06 198 SER A O 1
ATOM 1533 N N . THR A 1 199 ? -11.612 -11.682 1.072 1.00 77.12 199 THR A N 1
ATOM 1534 C CA . THR A 1 199 ? -13.067 -11.519 1.016 1.00 77.12 199 THR A CA 1
ATOM 1535 C C . THR A 1 199 ? -13.789 -12.756 1.545 1.00 77.12 199 THR A C 1
ATOM 1537 O O . THR A 1 199 ? -14.664 -12.620 2.397 1.00 77.12 199 THR A O 1
ATOM 1540 N N . LEU A 1 200 ? -13.409 -13.959 1.106 1.00 75.94 200 LEU A N 1
ATOM 1541 C CA . LEU A 1 200 ? -14.030 -15.203 1.573 1.00 75.94 200 LEU A CA 1
ATOM 1542 C C . LEU A 1 200 ? -13.830 -15.436 3.073 1.00 75.94 200 LEU A C 1
ATOM 1544 O O . LEU A 1 200 ? -14.783 -15.788 3.764 1.00 75.94 200 LEU A O 1
ATOM 1548 N N . GLU A 1 201 ? -12.623 -15.202 3.590 1.00 78.31 201 GLU A N 1
ATOM 1549 C CA . GLU A 1 201 ? -12.344 -15.305 5.028 1.00 78.31 201 GLU A CA 1
ATOM 1550 C C . GLU A 1 201 ? -13.215 -14.336 5.832 1.00 78.31 201 GLU A C 1
ATOM 1552 O O . GLU A 1 201 ? -13.806 -14.700 6.847 1.00 78.31 201 GLU A O 1
ATOM 1557 N N . THR A 1 202 ? -13.357 -13.109 5.342 1.00 83.06 202 THR A N 1
ATOM 1558 C CA . THR A 1 202 ? -14.172 -12.095 6.008 1.00 83.06 202 THR A CA 1
ATOM 1559 C C . THR A 1 202 ? -15.657 -12.467 6.028 1.00 83.06 202 THR A C 1
ATOM 1561 O O . THR A 1 202 ? -16.314 -12.341 7.064 1.00 83.06 202 THR A O 1
ATOM 1564 N N . LEU A 1 203 ? -16.177 -12.989 4.913 1.00 80.88 203 LEU A N 1
ATOM 1565 C CA . LEU A 1 203 ? -17.547 -13.498 4.823 1.00 80.88 203 LEU A CA 1
ATOM 1566 C C . LEU A 1 203 ? -17.772 -14.683 5.769 1.00 80.88 203 LEU A C 1
ATOM 1568 O O . LEU A 1 203 ? -18.798 -14.740 6.447 1.00 80.88 203 LEU A O 1
ATOM 1572 N N . TRP A 1 204 ? -16.803 -15.599 5.848 1.00 84.06 204 TRP A N 1
ATOM 1573 C CA . TRP A 1 204 ? -16.857 -16.767 6.726 1.00 84.06 204 TRP A CA 1
ATOM 1574 C C . TRP A 1 204 ? -16.992 -16.371 8.201 1.00 84.06 204 TRP A C 1
ATOM 1576 O O . TRP A 1 204 ? -17.845 -16.903 8.913 1.00 84.06 204 TRP A O 1
ATOM 1586 N N . PHE A 1 205 ? -16.198 -15.395 8.646 1.00 88.06 205 PHE A N 1
ATOM 1587 C CA . PHE A 1 205 ? -16.235 -14.892 10.022 1.00 88.06 205 PHE A CA 1
ATOM 1588 C C . PHE A 1 205 ? -17.265 -13.781 10.260 1.00 88.06 205 PHE A C 1
ATOM 1590 O O . PHE A 1 205 ? -17.412 -13.322 11.390 1.00 88.06 205 PHE A O 1
ATOM 1597 N N . ARG A 1 206 ? -18.028 -13.389 9.230 1.00 91.06 206 ARG A N 1
ATOM 1598 C CA . ARG A 1 206 ? -19.069 -12.348 9.285 1.00 91.06 206 ARG A CA 1
ATOM 1599 C C . ARG A 1 206 ? -18.554 -10.993 9.783 1.00 91.06 206 ARG A C 1
ATOM 1601 O O . ARG A 1 206 ? -19.260 -10.282 10.497 1.00 91.06 206 ARG A O 1
ATOM 1608 N N . VAL A 1 207 ? -17.335 -10.627 9.397 1.00 86.31 207 VAL A N 1
ATOM 1609 C CA . VAL A 1 207 ? -16.751 -9.327 9.748 1.00 86.31 207 VAL A CA 1
ATOM 1610 C C . VAL A 1 207 ? -17.140 -8.293 8.675 1.00 86.31 207 VAL A C 1
ATOM 1612 O O . VAL A 1 207 ? -16.974 -8.561 7.489 1.00 86.31 207 VAL A O 1
ATOM 1615 N N . PRO A 1 208 ? -17.672 -7.110 9.028 1.00 83.81 208 PRO A N 1
ATOM 1616 C CA . PRO A 1 208 ? -17.958 -6.058 8.049 1.00 83.81 208 PRO A CA 1
ATOM 1617 C C . PRO A 1 208 ? -16.686 -5.563 7.347 1.00 83.81 208 PRO A C 1
ATOM 1619 O O . PRO A 1 208 ? -15.657 -5.363 7.998 1.00 83.81 208 PRO A O 1
ATOM 1622 N N . VAL A 1 209 ? -16.752 -5.317 6.035 1.00 83.56 209 VAL A N 1
ATOM 1623 C CA . VAL A 1 209 ? -15.591 -4.860 5.248 1.00 83.56 209 VAL A CA 1
ATOM 1624 C C . VAL A 1 209 ? -15.674 -3.370 4.955 1.00 83.56 209 VAL A C 1
ATOM 1626 O O . VAL A 1 209 ? -16.703 -2.873 4.509 1.00 83.56 209 VAL A O 1
ATOM 1629 N N . ALA A 1 210 ? -14.561 -2.665 5.117 1.00 84.38 210 ALA A N 1
ATOM 1630 C CA . ALA A 1 210 ? -14.345 -1.373 4.487 1.00 84.38 210 ALA A CA 1
ATOM 1631 C C . ALA A 1 210 ? -13.424 -1.576 3.272 1.00 84.38 210 ALA A C 1
ATOM 1633 O O . ALA A 1 210 ? -12.314 -2.098 3.410 1.00 84.38 210 ALA A O 1
ATOM 1634 N N . THR A 1 211 ? -13.894 -1.256 2.066 1.00 80.94 211 THR A N 1
ATOM 1635 C CA . THR A 1 211 ? -13.179 -1.613 0.830 1.00 80.94 211 THR A CA 1
ATOM 1636 C C . THR A 1 211 ? -12.139 -0.561 0.457 1.00 80.94 211 THR A C 1
ATOM 1638 O O . THR A 1 211 ? -12.479 0.613 0.317 1.00 80.94 211 THR A O 1
ATOM 1641 N N . TRP A 1 212 ? -10.907 -1.006 0.210 1.00 76.06 212 TRP A N 1
ATOM 1642 C CA . TRP A 1 212 ? -9.771 -0.223 -0.289 1.00 76.06 212 TRP A CA 1
ATOM 1643 C C . TRP A 1 212 ? -9.070 -0.921 -1.482 1.00 76.06 212 TRP A C 1
ATOM 1645 O O . TRP A 1 212 ? -7.897 -1.284 -1.400 1.00 76.06 212 TRP A O 1
ATOM 1655 N N . PRO A 1 213 ? -9.766 -1.228 -2.589 1.00 66.75 213 PRO A N 1
ATOM 1656 C CA . PRO A 1 213 ? -9.180 -1.926 -3.731 1.00 66.75 213 PRO A CA 1
ATOM 1657 C C . PRO A 1 213 ? -8.025 -1.156 -4.382 1.00 66.75 213 PRO A C 1
ATOM 1659 O O . PRO A 1 213 ? -8.148 0.005 -4.763 1.00 66.75 213 PRO A O 1
ATOM 1662 N N . LEU A 1 214 ? -6.899 -1.854 -4.538 1.00 60.94 214 LEU A N 1
ATOM 1663 C CA . LEU A 1 214 ? -5.655 -1.318 -5.104 1.00 60.94 214 LEU A CA 1
ATOM 1664 C C . LEU A 1 214 ? -5.456 -1.674 -6.589 1.00 60.94 214 LEU A C 1
ATOM 1666 O O . LEU A 1 214 ? -4.675 -1.019 -7.272 1.00 60.94 214 LEU A O 1
ATOM 1670 N N . PHE A 1 215 ? -6.167 -2.689 -7.094 1.00 60.50 215 PHE A N 1
ATOM 1671 C CA . PHE A 1 215 ? -6.002 -3.242 -8.444 1.00 60.50 215 PHE A CA 1
ATOM 1672 C C . PHE A 1 215 ? -7.353 -3.451 -9.140 1.00 60.50 215 PHE A C 1
ATOM 1674 O O . PHE A 1 215 ? -8.401 -3.474 -8.493 1.00 60.50 215 PHE A O 1
ATOM 1681 N N . ALA A 1 216 ? -7.335 -3.553 -10.472 1.00 56.00 216 ALA A N 1
ATOM 1682 C CA . ALA A 1 216 ? -8.540 -3.529 -11.307 1.00 56.00 216 ALA A CA 1
ATOM 1683 C C . ALA A 1 216 ? -9.511 -4.693 -11.028 1.00 56.00 216 ALA A C 1
ATOM 1685 O O . ALA A 1 216 ? -10.723 -4.501 -11.004 1.00 56.00 216 ALA A O 1
ATOM 1686 N N . ASP A 1 217 ? -8.995 -5.891 -10.773 1.00 59.09 217 ASP A N 1
ATOM 1687 C CA . ASP A 1 217 ? -9.778 -7.070 -10.391 1.00 59.09 217 ASP A CA 1
ATOM 1688 C C . ASP A 1 217 ? -10.400 -6.924 -8.994 1.00 59.09 217 ASP A C 1
ATOM 1690 O O . ASP A 1 217 ? -11.568 -7.256 -8.785 1.00 59.09 217 ASP A O 1
ATOM 1694 N N . HIS A 1 218 ? -9.673 -6.319 -8.056 1.00 71.56 218 HIS A N 1
ATOM 1695 C CA . HIS A 1 218 ? -10.188 -6.021 -6.721 1.00 71.56 218 HIS A CA 1
ATOM 1696 C C . HIS A 1 218 ? -11.342 -5.008 -6.731 1.00 71.56 218 HIS A C 1
ATOM 1698 O O . HIS A 1 218 ? -12.206 -5.050 -5.855 1.00 71.56 218 HIS A O 1
ATOM 1704 N N . GLN A 1 219 ? -11.392 -4.108 -7.719 1.00 69.00 219 GLN A N 1
ATOM 1705 C CA . GLN A 1 219 ? -12.493 -3.146 -7.865 1.00 69.00 219 GLN A CA 1
ATOM 1706 C C . GLN A 1 219 ? -13.824 -3.840 -8.172 1.00 69.00 219 GLN A C 1
ATOM 1708 O O . GLN A 1 219 ? -14.865 -3.413 -7.670 1.00 69.00 219 GLN A O 1
ATOM 1713 N N . LEU A 1 220 ? -13.802 -4.929 -8.950 1.00 69.88 220 LEU A N 1
ATOM 1714 C CA . LEU A 1 220 ? -15.002 -5.724 -9.225 1.00 69.88 220 LEU A CA 1
ATOM 1715 C C . LEU A 1 220 ? -15.511 -6.397 -7.947 1.00 69.88 220 LEU A C 1
ATOM 1717 O O . LEU A 1 220 ? -16.703 -6.321 -7.646 1.00 69.88 220 LEU A O 1
ATOM 1721 N N . VAL A 1 221 ? -14.603 -6.980 -7.156 1.00 70.94 221 VAL A N 1
ATOM 1722 C CA . VAL A 1 221 ? -14.937 -7.598 -5.863 1.00 70.94 221 VAL A CA 1
ATOM 1723 C C . VAL A 1 221 ? -15.482 -6.557 -4.881 1.00 70.94 221 VAL A C 1
ATOM 1725 O O . VAL A 1 221 ? -16.509 -6.790 -4.246 1.00 70.94 221 VAL A O 1
ATOM 1728 N N . ALA A 1 222 ? -14.852 -5.384 -4.788 1.00 77.31 222 ALA A N 1
ATOM 1729 C CA . ALA A 1 222 ? -15.326 -4.287 -3.948 1.00 77.31 222 ALA A CA 1
ATOM 1730 C C . ALA A 1 222 ? -16.727 -3.811 -4.365 1.00 77.31 222 ALA A C 1
ATOM 1732 O O . ALA A 1 222 ? -17.611 -3.680 -3.520 1.00 77.31 222 ALA A O 1
ATOM 1733 N N . SER A 1 223 ? -16.959 -3.614 -5.669 1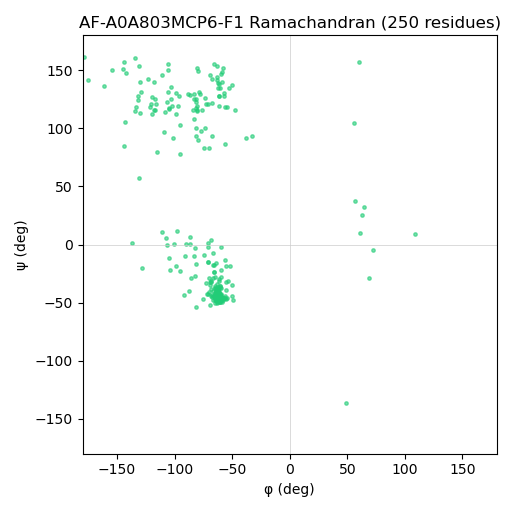.00 77.06 223 SER A N 1
ATOM 1734 C CA . SER A 1 223 ? -18.270 -3.212 -6.189 1.00 77.06 223 SER A CA 1
ATOM 1735 C C . SER A 1 223 ? -19.346 -4.251 -5.878 1.00 77.06 223 SER A C 1
ATOM 1737 O O . SER A 1 223 ? -20.447 -3.872 -5.490 1.00 77.06 223 SER A O 1
ATOM 1739 N N . MET A 1 224 ? -19.040 -5.545 -5.999 1.00 79.38 224 MET A N 1
ATOM 1740 C CA . MET A 1 224 ? -19.964 -6.623 -5.638 1.00 79.38 224 MET A CA 1
ATOM 1741 C C . MET A 1 224 ? -20.302 -6.602 -4.140 1.00 79.38 224 MET A C 1
ATOM 1743 O O . MET A 1 224 ? -21.473 -6.663 -3.773 1.00 79.38 224 MET A O 1
ATOM 1747 N N . LEU A 1 225 ? -19.299 -6.463 -3.267 1.00 80.00 225 LEU A N 1
ATOM 1748 C CA . LEU A 1 225 ? -19.507 -6.427 -1.815 1.00 80.00 225 LEU A CA 1
ATOM 1749 C C . LEU A 1 225 ? -20.341 -5.223 -1.359 1.00 80.00 225 LEU A C 1
ATOM 1751 O O . LEU A 1 225 ? -21.183 -5.368 -0.474 1.00 80.00 225 LEU A O 1
ATOM 1755 N N . VAL A 1 226 ? -20.107 -4.053 -1.957 1.00 84.12 226 VAL A N 1
ATOM 1756 C CA . VAL A 1 226 ? -20.778 -2.801 -1.583 1.00 84.12 226 VAL A CA 1
ATOM 1757 C C . VAL A 1 226 ? -22.165 -2.698 -2.215 1.00 84.12 226 VAL A C 1
ATOM 1759 O O . VAL A 1 226 ? -23.140 -2.465 -1.506 1.00 84.12 226 VAL A O 1
ATOM 1762 N N . LYS A 1 227 ? -22.268 -2.843 -3.543 1.00 80.75 227 LYS A N 1
ATOM 1763 C CA . LYS A 1 227 ? -23.494 -2.514 -4.292 1.00 80.75 227 LYS A CA 1
ATOM 1764 C C . LYS A 1 227 ? -24.477 -3.671 -4.377 1.00 80.75 227 LYS A C 1
ATOM 1766 O O . LYS A 1 227 ? -25.673 -3.440 -4.261 1.00 80.75 227 LYS A O 1
ATOM 1771 N N . GLU A 1 228 ? -23.976 -4.887 -4.582 1.00 79.75 228 GLU A N 1
ATOM 1772 C CA . GLU A 1 228 ? -24.832 -6.055 -4.827 1.00 79.75 228 GLU A CA 1
ATOM 1773 C C . GLU A 1 228 ? -25.177 -6.783 -3.526 1.00 79.75 228 GLU A C 1
ATOM 1775 O O . GLU A 1 228 ? -26.322 -7.166 -3.305 1.00 79.75 228 GLU A O 1
ATOM 1780 N N . LEU A 1 229 ? -24.187 -6.974 -2.647 1.00 76.75 229 LEU A N 1
ATOM 1781 C CA . LEU A 1 229 ? -24.359 -7.760 -1.423 1.00 76.75 229 LEU A CA 1
ATOM 1782 C C . LEU A 1 229 ? -24.685 -6.908 -0.188 1.00 76.75 229 LEU A C 1
ATOM 1784 O O . LEU A 1 229 ? -25.232 -7.436 0.777 1.00 76.75 229 LEU A O 1
ATOM 1788 N N . GLY A 1 230 ? -24.343 -5.614 -0.187 1.00 81.00 230 GLY A N 1
ATOM 1789 C CA . GLY A 1 230 ? -24.534 -4.734 0.973 1.00 81.00 230 GLY A CA 1
ATOM 1790 C C . GLY A 1 230 ? -23.732 -5.159 2.212 1.00 81.00 230 GLY A C 1
ATOM 1791 O O . GLY A 1 230 ? -24.127 -4.860 3.336 1.00 81.00 230 GLY A O 1
ATOM 1792 N N . LEU A 1 231 ? -22.621 -5.880 2.018 1.00 80.06 231 LEU A N 1
ATOM 1793 C CA . LEU A 1 231 ? -21.785 -6.454 3.085 1.00 80.06 231 LEU A CA 1
ATOM 1794 C C . LEU A 1 231 ? -20.529 -5.622 3.379 1.00 80.06 231 LEU A C 1
ATOM 1796 O O . LEU A 1 231 ? -19.717 -5.995 4.229 1.00 80.06 231 LEU A O 1
ATOM 1800 N N . ALA A 1 232 ? -20.346 -4.510 2.667 1.00 86.31 232 ALA A N 1
ATOM 1801 C CA . ALA A 1 232 ? -19.186 -3.650 2.813 1.00 86.31 232 ALA A CA 1
ATOM 1802 C C . ALA A 1 232 ? -19.523 -2.167 2.640 1.00 86.31 232 ALA A C 1
ATOM 1804 O O . ALA A 1 232 ? -20.488 -1.802 1.969 1.00 86.31 232 ALA A O 1
ATOM 1805 N N . VAL A 1 233 ? -18.676 -1.313 3.213 1.00 83.50 233 VAL A N 1
ATOM 1806 C CA . VAL A 1 233 ? -18.702 0.139 3.024 1.00 83.50 233 VAL A CA 1
ATOM 1807 C C . VAL A 1 233 ? -17.544 0.544 2.121 1.00 83.50 233 VAL A C 1
ATOM 1809 O O . VAL A 1 233 ? -16.395 0.162 2.343 1.00 83.50 233 VAL A O 1
ATOM 1812 N N . GLU A 1 234 ? -17.842 1.347 1.105 1.00 80.44 234 GLU A N 1
ATOM 1813 C CA . GLU A 1 234 ? -16.827 1.907 0.219 1.00 80.44 234 GLU A CA 1
ATOM 1814 C C . GLU A 1 234 ? -16.083 3.052 0.911 1.00 80.44 234 GLU A C 1
ATOM 1816 O O . GLU A 1 234 ? -16.665 4.104 1.193 1.00 80.44 234 GLU A O 1
ATOM 1821 N N . ILE A 1 235 ? -14.778 2.888 1.143 1.00 71.38 235 ILE A N 1
ATOM 1822 C CA . ILE A 1 235 ? -13.918 4.026 1.467 1.00 71.38 235 ILE A CA 1
ATOM 1823 C C . ILE A 1 235 ? -13.580 4.675 0.131 1.00 71.38 235 ILE A C 1
ATOM 1825 O O . ILE A 1 235 ? -12.705 4.205 -0.593 1.00 71.38 235 ILE A O 1
ATOM 1829 N N . ARG A 1 236 ? -14.377 5.681 -0.248 1.00 57.03 236 ARG A N 1
ATOM 1830 C CA . ARG A 1 236 ? -14.282 6.359 -1.548 1.00 57.03 236 ARG A CA 1
ATOM 1831 C C . ARG A 1 236 ? -12.831 6.731 -1.848 1.00 57.03 236 ARG A C 1
ATOM 1833 O O . ARG A 1 236 ? -12.260 7.597 -1.194 1.00 57.03 236 ARG A O 1
ATOM 1840 N N . MET A 1 237 ? -12.307 6.115 -2.894 1.00 53.41 237 MET A N 1
ATOM 1841 C CA . MET A 1 237 ? -11.233 6.639 -3.715 1.00 53.41 237 MET A CA 1
ATOM 1842 C C . MET A 1 237 ? -11.859 6.798 -5.084 1.00 53.41 237 MET A C 1
ATOM 1844 O O . MET A 1 237 ? -12.498 5.881 -5.581 1.00 53.41 237 MET A O 1
ATOM 1848 N N . ASP A 1 238 ? -11.788 7.980 -5.661 1.00 51.09 238 ASP A N 1
ATOM 1849 C CA . ASP A 1 238 ? -12.262 8.304 -6.996 1.00 51.09 238 ASP A CA 1
ATOM 1850 C C . ASP A 1 238 ? -11.601 7.368 -8.024 1.00 51.09 238 ASP A C 1
ATOM 1852 O O . ASP A 1 238 ? -10.577 7.671 -8.630 1.00 51.09 238 ASP A O 1
ATOM 1856 N N . TYR A 1 239 ? -12.231 6.202 -8.227 1.00 49.28 239 TYR A N 1
ATOM 1857 C CA . TYR A 1 239 ? -11.773 5.061 -9.031 1.00 49.28 239 TYR A CA 1
ATOM 1858 C C . TYR A 1 239 ? -11.525 5.388 -10.507 1.00 49.28 239 TYR A C 1
ATOM 1860 O O . TYR A 1 239 ? -11.086 4.536 -11.277 1.00 49.28 239 TYR A O 1
ATOM 1868 N N . GLN A 1 240 ? -11.783 6.625 -10.925 1.00 42.91 240 GLN A N 1
ATOM 1869 C CA . GLN A 1 240 ? -11.611 7.083 -12.287 1.00 42.91 240 GLN A CA 1
ATOM 1870 C C . GLN A 1 240 ? -11.127 8.528 -12.351 1.00 42.91 240 GLN A C 1
ATOM 1872 O O . GLN A 1 240 ? -11.904 9.431 -12.641 1.00 42.91 240 GLN A O 1
ATOM 1877 N N . HIS A 1 241 ? -9.815 8.729 -12.254 1.00 38.22 241 HIS A N 1
ATOM 1878 C CA . HIS A 1 241 ? -9.145 9.770 -13.044 1.00 38.22 241 HIS A CA 1
ATOM 1879 C C . HIS A 1 241 ? -7.807 9.342 -13.667 1.00 38.22 241 HIS A C 1
ATOM 1881 O O . HIS A 1 241 ? -7.242 10.112 -14.435 1.00 38.22 241 HIS A O 1
ATOM 1887 N N . ALA A 1 242 ? -7.353 8.094 -13.494 1.00 39.00 242 ALA A N 1
ATOM 1888 C CA . ALA A 1 242 ? -6.119 7.614 -14.133 1.00 39.00 242 ALA A CA 1
ATOM 1889 C C . ALA A 1 242 ? -6.171 7.579 -15.682 1.00 39.00 242 ALA A C 1
ATOM 1891 O O . ALA A 1 242 ? -5.125 7.549 -16.321 1.00 39.00 242 ALA A O 1
ATOM 1892 N N . PHE A 1 243 ? -7.359 7.663 -16.300 1.00 35.41 243 PHE A N 1
ATOM 1893 C CA . PHE A 1 243 ? -7.517 7.811 -17.760 1.00 35.41 243 PHE A CA 1
ATOM 1894 C C . PHE A 1 243 ? -7.987 9.197 -18.226 1.00 35.41 243 PHE A C 1
ATOM 1896 O O . PHE A 1 243 ? -8.193 9.409 -19.419 1.00 35.41 243 PHE A O 1
ATOM 1903 N N . LYS A 1 244 ? -8.102 10.180 -17.327 1.00 31.86 244 LYS A N 1
ATOM 1904 C CA . LYS A 1 244 ? -8.097 11.590 -17.731 1.00 31.86 244 LYS A CA 1
ATOM 1905 C C . LYS A 1 244 ? -6.783 12.173 -17.267 1.00 31.86 244 LYS A C 1
ATOM 1907 O O . LYS A 1 244 ? -6.656 12.570 -16.118 1.00 31.86 244 LYS A O 1
ATOM 1912 N N . THR A 1 245 ? -5.829 12.211 -18.193 1.00 38.91 245 THR A N 1
ATOM 1913 C CA . THR A 1 245 ? -4.587 12.984 -18.128 1.00 38.91 245 THR A CA 1
ATOM 1914 C C . THR A 1 245 ? -4.798 14.296 -17.370 1.00 38.91 245 THR A C 1
ATOM 1916 O O . THR A 1 245 ? -5.189 15.313 -17.947 1.00 38.91 245 THR A O 1
ATOM 1919 N N . LYS A 1 246 ? -4.534 14.292 -16.063 1.00 32.59 246 LYS A N 1
ATOM 1920 C CA . LYS A 1 246 ? -4.188 15.511 -15.352 1.00 32.59 246 LYS A CA 1
ATOM 1921 C C . LYS A 1 246 ? -2.719 15.722 -15.659 1.00 32.59 246 LYS A C 1
ATOM 1923 O O . LYS A 1 246 ? -1.894 14.882 -15.327 1.00 32.59 246 LYS A O 1
ATOM 1928 N N . LYS A 1 247 ? -2.450 16.823 -16.363 1.00 41.88 247 LYS A N 1
ATOM 1929 C CA . LYS A 1 247 ? -1.142 17.453 -16.577 1.00 41.88 247 LYS A CA 1
ATOM 1930 C C . LYS A 1 247 ? -0.317 17.356 -15.282 1.00 41.88 247 LYS A C 1
ATOM 1932 O O . LYS A 1 247 ? -0.458 18.182 -14.388 1.00 41.88 247 LYS A O 1
ATOM 1937 N N . GLY A 1 248 ? 0.467 16.295 -15.177 1.00 33.78 248 GLY A N 1
ATOM 1938 C CA . GLY A 1 248 ? 1.310 15.934 -14.049 1.00 33.78 248 GLY A CA 1
ATOM 1939 C C . GLY A 1 248 ? 2.558 15.330 -14.664 1.00 33.78 248 GLY A C 1
ATOM 1940 O O . GLY A 1 248 ? 2.501 14.287 -15.303 1.00 33.78 248 GLY A O 1
ATOM 1941 N N . SER A 1 249 ? 3.622 16.111 -14.621 1.00 37.03 249 SER A N 1
ATOM 1942 C CA . SER A 1 249 ? 4.744 16.133 -15.551 1.00 37.03 249 SER A CA 1
ATOM 1943 C C . SER A 1 249 ? 5.649 14.899 -15.466 1.00 37.03 249 SER A C 1
ATOM 1945 O O . SER A 1 249 ? 6.706 14.963 -14.851 1.00 37.03 249 SER A O 1
ATOM 1947 N N . ILE A 1 250 ? 5.286 13.802 -16.129 1.00 33.31 250 ILE A N 1
ATOM 1948 C CA . ILE A 1 250 ? 6.288 12.853 -16.627 1.00 33.31 250 ILE A CA 1
ATOM 1949 C C . ILE A 1 250 ? 6.548 13.248 -18.076 1.00 33.31 250 ILE A C 1
ATOM 1951 O O . ILE A 1 250 ? 5.714 13.036 -18.956 1.00 33.31 250 ILE A O 1
ATOM 1955 N N . LEU A 1 251 ? 7.680 13.909 -18.296 1.00 32.09 251 LEU A N 1
ATOM 1956 C CA . LEU A 1 251 ? 8.245 14.057 -19.630 1.00 32.09 251 LEU A CA 1
ATOM 1957 C C . LEU A 1 251 ? 8.992 12.752 -19.926 1.00 32.09 251 LEU A C 1
ATOM 1959 O O . LEU A 1 251 ? 9.893 12.377 -19.179 1.00 32.09 251 LEU A O 1
ATOM 1963 N N . VAL A 1 252 ? 8.548 12.039 -20.958 1.00 33.31 252 VAL A N 1
ATOM 1964 C CA . VAL A 1 252 ? 9.288 10.928 -21.574 1.00 33.31 252 VAL A CA 1
ATOM 1965 C C . VAL A 1 252 ? 10.133 11.501 -22.700 1.00 33.31 252 VAL A C 1
ATOM 1967 O O . VAL A 1 252 ? 9.587 12.360 -23.433 1.00 33.31 252 VAL A O 1
#

Mean predicted aligned error: 15.19 Å

Organism: Chenopodium quinoa (NCBI:txid63459)

InterPro domains:
  IPR002213 UDP-glucuronosyl/UDP-glucosyltransferase [PF00201] (115-227)
  IPR002213 UDP-glucuronosyl/UDP-glucosyltransferase [cd03784] (117-239)
  IPR035595 UDP-glycosyltransferase family, conserved site [PS00375] (175-218)
  IPR050481 UDP-glycosyltransferase, plant-type [PTHR48048] (110-242)

Sequence (252 aa):
MSNTQVAELVFVPAPSFLSHFVPAIELAKLITKRNQHISILILILDNPTNSHNTKAFVESKSVDASSHGRLTFLTLPPLSLLPDPSASPNLIIELNKPLIKQAIDNRIQASFATDHIKELAIGLERSGYPFLWTLPKKVTSVEGVEKHVDDDPYGDLLPESFLGRTRERGKVIGWAPQVAILAHPAVGGFLSHCGWSSTLETLWFRVPVATWPLFADHQLVASMLVKELGLAVEIRMDYQHAFKTKKGSILV

Solvent-accessible surface area (backbone atoms only — not comparable to full-atom values): 15143 Å² total; per-residue (Å²): 132,83,83,76,76,61,41,52,36,50,43,73,54,64,76,62,58,71,82,43,48,56,58,51,51,53,50,49,52,51,50,39,74,75,32,91,48,40,32,37,39,39,44,41,67,58,56,90,85,57,50,74,68,54,54,54,49,54,50,52,53,47,57,67,48,38,75,68,76,46,44,45,78,47,75,47,79,68,66,95,69,78,71,62,94,83,57,54,56,67,57,56,52,62,71,39,44,66,57,52,50,51,52,51,51,52,50,51,48,56,54,52,47,42,56,50,44,32,53,48,51,52,48,50,63,72,65,72,58,70,46,79,44,74,48,73,56,68,84,83,82,68,90,89,66,90,73,76,92,76,76,66,68,57,53,91,46,51,58,87,62,46,69,71,80,31,54,93,45,40,47,81,36,61,71,72,68,60,70,67,50,56,65,33,88,86,53,82,58,41,84,34,46,32,47,69,69,65,46,52,54,31,60,74,53,67,40,45,33,36,34,51,52,83,47,79,72,16,43,55,46,36,47,43,34,34,74,75,63,64,55,32,45,74,57,85,64,84,89,76,47,93,87,54,85,66,96,65,73,65,58,117

Nearest PDB structures (foldseek):
  8wp5-assembly1_A  TM=4.539E-01  e=3.352E-14  Lycium barbarum
  2c1z-assembly1_A  TM=4.493E-01  e=1.420E-08  Vitis vinifera
  2c9z-assembly1_A  TM=4.499E-01  e=3.630E-08  Vitis vinifera
  2c1x-assembly1_A  TM=4.552E-01  e=5.990E-08  Vitis vinifera
  6bk1-assembly1_A  TM=4.952E-01  e=2.230E-07  Oryza sativa Japonica Group

Foldseek 3Di:
DDPLAAAEEEAEFQQPDPVGLVVVLVVQLVVVVVDVSYAYEYEAEDAPPDDPVRVVVSVVSQVVSCVSVRYHYDYFDHDPDHDDPPDDSVVSVVSCVVRVVVVVVVVVLVVVLLVVLAVVLVVVLVVPAADEAADAFPDPDDPDDDDDPDDDSNPSSYPPCSCVSCVVRYDYHNDDPLLVVLQDPPQQAEEDLQDPVSVVSNVVSLHAYEHDNSDDVSVVSVCCCVPVVVRYHYPDDPPDDPPPDDPRDHDD